Protein AF-A0A1C6GB87-F1 (afdb_monomer)

Secondary structure (DSSP, 8-state):
-HHHHHHHHHHHHHHHHHHHHHHHHHHHHHHHHHHHHHHHHHHHHHHHHHHHHHHHHHHHHHHHHTB-SSSPBPSS-TTT-EE-HHHHHHHHHHHT--BTTBPPPHHHHHHHHHHHHHHHHHHHHTTT--EEEEEETTEEEEEEE-S-HHHHHHHHHHHHHHHHHHHT--S--HHHHHHHHHHHHHHHHTEETTEE-S-SS----BHHHHHHHHHHHHHHHHTT-S-THHHHHHHHHHHHHHHHHHEETTTTEE-SBTT-----TT-IIIIIHHHHHHHHTT---S-HHHHHHHHHHHHHHH-TT-TT---SS--

Foldseek 3Di:
DVVVVVVVVVVVVVVVVVVVVVVVVVVVVVVVVVVVVVVVVVVVVVVVVVVVLVVLVVLLVVQLQQADPQLFGFPPGPPWGKGALLVSLVSLVSLLDDDPVRHRDPSSLVSLVSNLVVVLVVCVVVLNWDAIWTDDPNDTDGDGGDQFSLLSLLSSLLSVLSSLQSVVDADDDPSSVVSNVSSVVLQVVQDDQLFGARHPVGRWGFLLSLLSNLLSLVSNLVSNYPPSPVSVVSSVSSLVCSCVFFQDPVVLFGDGTGPDPDADLLDCPPRLVRRQSCVVSVRDDPDVPSSVVSVVSSCVRPVVVPPVDPPVDDD

Radius of gyration: 27.85 Å; Cα contacts (8 Å, |Δi|>4): 385; chains: 1; bounding box: 107×60×46 Å

Nearest PDB structures (foldseek):
  3k11-assembly1_A  TM=5.154E-01  e=9.069E-02  Bacteroides thetaiotaomicron VPI-5482
  4u4j-assembly1_A  TM=3.837E-01  e=3.665E-01  Salmonella enterica subsp. enterica serovar Typhimurium str. LT2
  4u59-assembly1_A  TM=3.624E-01  e=3.867E-01  Salmonella enterica subsp. enterica serovar Typhimurium
  3a0o-assembly1_A  TM=4.550E-01  e=2.535E+00  Agrobacterium fabrum str. C58
  7wkk-assembly1_m  TM=1.979E-01  e=1.132E+00  Xenopus laevis

Structure (mmCIF, N/CA/C/O backbone):
data_AF-A0A1C6GB87-F1
#
_entry.id   AF-A0A1C6GB87-F1
#
loop_
_atom_site.group_PDB
_atom_site.id
_atom_site.type_symbol
_atom_site.label_atom_id
_atom_site.label_alt_id
_atom_site.label_comp_id
_atom_site.label_asym_id
_atom_site.label_entity_id
_atom_site.label_seq_id
_atom_site.pdbx_PDB_ins_code
_atom_site.Cartn_x
_atom_site.Cartn_y
_atom_site.Cartn_z
_atom_site.occupancy
_atom_site.B_iso_or_equiv
_atom_site.auth_seq_id
_atom_site.auth_comp_id
_atom_site.auth_asym_id
_atom_site.auth_atom_id
_atom_site.pdbx_PDB_model_num
ATOM 1 N N . MET A 1 1 ? 79.167 39.532 -18.487 1.00 56.75 1 MET A N 1
ATOM 2 C CA . MET A 1 1 ? 78.494 38.239 -18.793 1.00 56.75 1 MET A CA 1
ATOM 3 C C . MET A 1 1 ? 77.878 37.547 -17.560 1.00 56.75 1 MET A C 1
ATOM 5 O O . MET A 1 1 ? 76.801 36.971 -17.687 1.00 56.75 1 MET A O 1
ATOM 9 N N . HIS A 1 2 ? 78.490 37.625 -16.366 1.00 57.69 2 HIS A N 1
ATOM 10 C CA . HIS A 1 2 ? 77.948 37.034 -15.123 1.00 57.69 2 HIS A CA 1
ATOM 11 C C . HIS A 1 2 ? 76.646 37.683 -14.611 1.00 57.69 2 HIS A C 1
ATOM 13 O O . HIS A 1 2 ? 75.727 36.982 -14.186 1.00 57.69 2 HIS A O 1
ATOM 19 N N . GLU A 1 3 ? 76.517 39.004 -14.728 1.00 57.72 3 GLU A N 1
ATOM 20 C CA . GLU A 1 3 ? 75.334 39.757 -14.279 1.00 57.72 3 GLU A CA 1
ATOM 21 C C . GLU A 1 3 ? 74.055 39.386 -15.052 1.00 57.72 3 GLU A C 1
ATOM 23 O O . GLU A 1 3 ? 72.966 39.263 -14.486 1.00 57.72 3 GLU A O 1
ATOM 28 N N . HIS A 1 4 ? 74.198 39.106 -16.350 1.00 59.59 4 HIS A N 1
ATOM 29 C CA . HIS A 1 4 ? 73.082 38.784 -17.239 1.00 59.59 4 HIS A CA 1
ATOM 30 C C . HIS A 1 4 ? 72.482 37.396 -16.940 1.00 59.59 4 HIS A C 1
ATOM 32 O O . HIS A 1 4 ? 71.258 37.245 -16.892 1.00 59.59 4 HIS A O 1
ATOM 38 N N . LYS A 1 5 ? 73.326 36.390 -16.650 1.00 60.03 5 LYS A N 1
ATOM 39 C CA . LYS A 1 5 ? 72.883 35.048 -16.215 1.00 60.03 5 LYS A CA 1
ATOM 40 C C . LYS A 1 5 ? 72.227 35.086 -14.828 1.00 60.03 5 LYS A C 1
ATOM 42 O O . LYS A 1 5 ? 71.214 34.419 -14.610 1.00 60.03 5 LYS A O 1
ATOM 47 N N . HIS A 1 6 ? 72.745 35.908 -13.912 1.00 59.94 6 HIS A N 1
ATOM 48 C CA . HIS A 1 6 ? 72.162 36.083 -12.580 1.00 59.94 6 HIS A CA 1
ATOM 49 C C . HIS A 1 6 ? 70.773 36.750 -12.641 1.00 59.94 6 HIS A C 1
ATOM 51 O O . HIS A 1 6 ? 69.820 36.272 -12.016 1.00 59.94 6 HIS A O 1
ATOM 57 N N . ASN A 1 7 ? 70.610 37.779 -13.479 1.00 65.12 7 ASN A N 1
ATOM 58 C CA . ASN A 1 7 ? 69.322 38.440 -13.706 1.00 65.12 7 ASN A CA 1
ATOM 59 C C . ASN A 1 7 ? 68.295 37.532 -14.404 1.00 65.12 7 ASN A C 1
ATOM 61 O O . ASN A 1 7 ? 67.111 37.560 -14.055 1.00 65.12 7 ASN A O 1
ATOM 65 N N . GLN A 1 8 ? 68.721 36.669 -15.331 1.00 64.75 8 GLN A N 1
ATOM 66 C CA . GLN A 1 8 ? 67.836 35.702 -15.991 1.00 64.75 8 GLN A CA 1
ATOM 67 C C . GLN A 1 8 ? 67.344 34.606 -15.025 1.00 64.75 8 GLN A C 1
ATOM 69 O O . GLN A 1 8 ? 66.168 34.233 -15.061 1.00 64.75 8 GLN A O 1
ATOM 74 N N . CYS A 1 9 ? 68.203 34.142 -14.109 1.00 65.81 9 CYS A N 1
ATOM 75 C CA . CYS A 1 9 ? 67.825 33.204 -13.050 1.00 65.81 9 CYS A CA 1
ATOM 76 C C . CYS A 1 9 ? 66.828 33.839 -12.061 1.00 65.81 9 CYS A C 1
ATOM 78 O O . CYS A 1 9 ? 65.764 33.269 -11.802 1.00 65.81 9 CYS A O 1
ATOM 80 N N . LYS A 1 10 ? 67.085 35.077 -11.606 1.00 66.31 10 LYS A N 1
ATOM 81 C CA . LYS A 1 10 ? 66.148 35.846 -10.762 1.00 66.31 10 LYS A CA 1
ATOM 82 C C . LYS A 1 10 ? 64.782 36.040 -11.431 1.00 66.31 10 LYS A C 1
ATOM 84 O O . LYS A 1 10 ? 63.754 35.869 -10.774 1.00 66.31 10 LYS A O 1
ATOM 89 N N . ARG A 1 11 ? 64.746 36.332 -12.740 1.00 68.62 11 ARG A N 1
ATOM 90 C CA . ARG A 1 11 ? 63.494 36.456 -13.514 1.00 68.62 11 ARG A CA 1
ATOM 91 C C . ARG A 1 11 ? 62.719 35.136 -13.586 1.00 68.62 11 ARG A C 1
ATOM 93 O O . ARG A 1 11 ? 61.515 35.150 -13.346 1.00 68.62 11 ARG A O 1
ATOM 100 N N . LYS A 1 12 ? 63.384 33.997 -13.827 1.00 68.31 12 LYS A N 1
ATOM 101 C CA . LYS A 1 12 ? 62.739 32.666 -13.827 1.00 68.31 12 LYS A CA 1
ATOM 102 C C . LYS A 1 12 ? 62.171 32.287 -12.453 1.00 68.31 12 LYS A C 1
ATOM 104 O O . LYS A 1 12 ? 61.051 31.787 -12.381 1.00 68.31 12 LYS A O 1
ATOM 109 N N . VAL A 1 13 ? 62.892 32.570 -11.364 1.00 70.19 13 VAL A N 1
ATOM 110 C CA . VAL A 1 13 ? 62.408 32.325 -9.991 1.00 70.19 13 VAL A CA 1
ATOM 111 C C . VAL A 1 13 ? 61.218 33.229 -9.653 1.00 70.19 13 VAL A C 1
ATOM 113 O O . VAL A 1 13 ? 60.220 32.748 -9.117 1.00 70.19 13 VAL A O 1
ATOM 116 N N . LYS A 1 14 ? 61.273 34.519 -10.014 1.00 74.38 14 LYS A N 1
ATOM 117 C CA . LYS A 1 14 ? 60.150 35.459 -9.845 1.00 74.38 14 LYS A CA 1
ATOM 118 C C . LYS A 1 14 ? 58.921 35.016 -10.645 1.00 74.38 14 LYS A C 1
ATOM 120 O O . LYS A 1 14 ? 57.818 35.034 -10.113 1.00 74.38 14 LYS A O 1
ATOM 125 N N . HIS A 1 15 ? 59.112 34.554 -11.881 1.00 78.81 15 HIS A N 1
ATOM 126 C CA . HIS A 1 15 ? 58.028 34.042 -12.717 1.00 78.81 15 HIS A CA 1
ATOM 127 C C . HIS A 1 15 ? 57.390 32.777 -12.123 1.00 78.81 15 HIS A C 1
ATOM 129 O O . HIS A 1 15 ? 56.176 32.743 -11.963 1.00 78.81 15 HIS A O 1
ATOM 135 N N . ARG A 1 16 ? 58.183 31.790 -11.673 1.00 77.31 16 ARG A N 1
ATOM 136 C CA . ARG A 1 16 ? 57.660 30.593 -10.979 1.00 77.31 16 ARG A CA 1
ATOM 137 C C . ARG A 1 16 ? 56.896 30.940 -9.698 1.00 77.31 16 ARG A C 1
ATOM 139 O O . ARG A 1 16 ? 55.834 30.375 -9.461 1.00 77.31 16 ARG A O 1
ATOM 146 N N . LYS A 1 17 ? 57.388 31.895 -8.898 1.00 79.81 17 LYS A N 1
ATOM 147 C CA . LYS A 1 17 ? 56.673 32.393 -7.708 1.00 79.81 17 LYS A CA 1
ATOM 148 C C . LYS A 1 17 ? 55.349 33.068 -8.075 1.00 79.81 17 LYS A C 1
ATOM 150 O O . LYS A 1 17 ? 54.361 32.856 -7.383 1.00 79.81 17 LYS A O 1
ATOM 155 N N . ASN A 1 18 ? 55.311 33.844 -9.156 1.00 84.88 18 ASN A N 1
ATOM 156 C CA . ASN A 1 18 ? 54.084 34.487 -9.629 1.00 84.88 18 ASN A CA 1
ATOM 157 C C . ASN A 1 18 ? 53.070 33.469 -10.171 1.00 84.88 18 ASN A C 1
ATOM 159 O O . ASN A 1 18 ? 51.891 33.581 -9.858 1.00 84.88 18 ASN A O 1
ATOM 163 N N . VAL A 1 19 ? 53.521 32.449 -10.911 1.00 84.44 19 VAL A N 1
ATOM 164 C CA . VAL A 1 19 ? 52.665 31.344 -11.379 1.00 84.44 19 VAL A CA 1
ATOM 165 C C . VAL A 1 19 ? 52.114 30.547 -10.195 1.00 84.44 19 VAL A C 1
ATOM 167 O O . VAL A 1 19 ? 50.919 30.290 -10.145 1.00 84.44 19 VAL A O 1
ATOM 170 N N . MET A 1 20 ? 52.941 30.230 -9.194 1.00 87.56 20 MET A N 1
ATOM 171 C CA . MET A 1 20 ? 52.480 29.550 -7.978 1.00 87.56 20 MET A CA 1
ATOM 172 C C . MET A 1 20 ? 51.445 30.388 -7.211 1.00 87.56 20 MET A C 1
ATOM 174 O O . MET A 1 20 ? 50.421 29.862 -6.787 1.00 87.56 20 MET A O 1
ATOM 178 N N . LYS A 1 21 ? 51.668 31.704 -7.079 1.00 86.88 21 LYS A N 1
ATOM 179 C CA . LYS A 1 21 ? 50.686 32.627 -6.484 1.00 86.88 21 LYS A CA 1
ATOM 180 C C . LYS A 1 21 ? 49.371 32.649 -7.264 1.00 86.88 21 LYS A C 1
ATOM 182 O O . LYS A 1 21 ? 48.317 32.657 -6.640 1.00 86.88 21 LYS A O 1
ATOM 187 N N . LEU A 1 22 ? 49.428 32.630 -8.597 1.00 90.62 22 LEU A N 1
ATOM 188 C CA . LEU A 1 22 ? 48.239 32.572 -9.447 1.00 90.62 22 LEU A CA 1
ATOM 189 C C . LEU A 1 22 ? 47.483 31.249 -9.265 1.00 90.62 22 LEU A C 1
ATOM 191 O O . LEU A 1 22 ? 46.271 31.275 -9.104 1.00 90.62 22 LEU A O 1
ATOM 195 N N . ILE A 1 23 ? 48.184 30.113 -9.212 1.00 91.25 23 ILE A N 1
ATOM 196 C CA . ILE A 1 23 ? 47.571 28.799 -8.955 1.00 91.25 23 ILE A CA 1
ATOM 197 C C . ILE A 1 23 ? 46.877 28.786 -7.587 1.00 91.25 23 ILE A C 1
ATOM 199 O O . ILE A 1 23 ? 45.713 28.405 -7.500 1.00 91.25 23 ILE A O 1
ATOM 203 N N . ILE A 1 24 ? 47.551 29.253 -6.529 1.00 92.50 24 ILE A N 1
ATOM 204 C CA . ILE A 1 24 ? 46.966 29.344 -5.181 1.00 92.50 24 ILE A CA 1
ATOM 205 C C . ILE A 1 24 ? 45.739 30.261 -5.184 1.00 92.50 24 ILE A C 1
ATOM 207 O O . ILE A 1 24 ? 44.720 29.916 -4.586 1.00 92.50 24 ILE A O 1
ATOM 211 N N . PHE A 1 25 ? 45.801 31.393 -5.889 1.00 94.38 25 PHE A N 1
ATOM 212 C CA . PHE A 1 25 ? 44.666 32.299 -6.040 1.00 94.38 25 PHE A CA 1
ATOM 213 C C . PHE A 1 25 ? 43.491 31.615 -6.752 1.00 94.38 25 PHE A C 1
ATOM 215 O O . PHE A 1 25 ? 42.383 31.628 -6.226 1.00 94.38 25 PHE A O 1
ATOM 222 N N . CYS A 1 26 ? 43.724 30.945 -7.886 1.00 93.19 26 CYS A N 1
ATOM 223 C CA . CYS A 1 26 ? 42.688 30.217 -8.623 1.00 93.19 26 CYS A CA 1
ATOM 224 C C . CYS A 1 26 ? 42.052 29.096 -7.790 1.00 93.19 26 CYS A C 1
ATOM 226 O O . CYS A 1 26 ? 40.832 28.957 -7.800 1.00 93.19 26 CYS A O 1
ATOM 228 N N . ILE A 1 27 ? 42.850 28.328 -7.038 1.00 94.38 27 ILE A N 1
ATOM 229 C CA . ILE A 1 27 ? 42.339 27.288 -6.131 1.00 94.38 27 ILE A CA 1
ATOM 230 C C . ILE A 1 27 ? 41.493 27.922 -5.024 1.00 94.38 27 ILE A C 1
ATOM 232 O O . ILE A 1 27 ? 40.384 27.461 -4.769 1.00 94.38 27 ILE A O 1
ATOM 236 N N . THR A 1 28 ? 41.978 29.000 -4.403 1.00 94.06 28 THR A N 1
ATOM 237 C CA . THR A 1 28 ? 41.244 29.706 -3.340 1.00 94.06 28 THR A CA 1
ATOM 238 C C . THR A 1 28 ? 39.909 30.237 -3.854 1.00 94.06 28 THR A C 1
ATOM 240 O O . THR A 1 28 ? 38.879 29.976 -3.241 1.00 94.06 28 THR A O 1
ATOM 243 N N . VAL A 1 29 ? 39.903 30.903 -5.014 1.00 94.81 29 VAL A N 1
ATOM 244 C CA . VAL A 1 29 ? 38.675 31.386 -5.664 1.00 94.81 29 VAL A CA 1
ATOM 245 C C . VAL A 1 29 ? 37.737 30.223 -5.987 1.00 94.81 29 VAL A C 1
ATOM 247 O O . VAL A 1 29 ? 36.549 30.309 -5.692 1.00 94.81 29 VAL A O 1
ATOM 250 N N . GLY A 1 30 ? 38.256 29.116 -6.528 1.00 94.06 30 GLY A N 1
ATOM 251 C CA . GLY A 1 30 ? 37.469 27.914 -6.807 1.00 94.06 30 GLY A CA 1
ATOM 252 C C . GLY A 1 30 ? 36.802 27.342 -5.553 1.00 94.06 30 GLY A C 1
ATOM 253 O O . GLY A 1 30 ? 35.605 27.064 -5.567 1.00 94.06 30 GLY A O 1
ATOM 254 N N . ILE A 1 31 ? 37.538 27.239 -4.443 1.00 94.69 31 ILE A N 1
ATOM 255 C CA . ILE A 1 31 ? 37.003 26.790 -3.149 1.00 94.69 31 ILE A CA 1
ATOM 256 C C . ILE A 1 31 ? 35.947 27.771 -2.627 1.00 94.69 31 ILE A C 1
ATOM 258 O O . ILE A 1 31 ? 34.887 27.334 -2.183 1.00 94.69 31 ILE A O 1
ATOM 262 N N . SER A 1 32 ? 36.189 29.083 -2.709 1.00 92.50 32 SER A N 1
ATOM 263 C CA . SER A 1 32 ? 35.218 30.100 -2.289 1.00 92.50 32 SER A CA 1
ATOM 264 C C . SER A 1 32 ? 33.924 30.031 -3.102 1.00 92.50 32 SER A C 1
ATOM 266 O O . SER A 1 32 ? 32.842 30.071 -2.520 1.00 92.50 32 SER A O 1
ATOM 268 N N . LEU A 1 33 ? 34.011 29.866 -4.426 1.00 94.81 33 LEU A N 1
ATOM 269 C CA . LEU A 1 33 ? 32.842 29.703 -5.294 1.00 94.81 33 LEU A CA 1
ATOM 270 C C . LEU A 1 33 ? 32.072 28.419 -4.971 1.00 94.81 33 LEU A C 1
ATOM 272 O O . LEU A 1 33 ? 30.851 28.465 -4.836 1.00 94.81 33 LEU A O 1
ATOM 276 N N . MET A 1 34 ? 32.770 27.296 -4.776 1.00 94.25 34 MET A N 1
ATOM 277 C CA . MET A 1 34 ? 32.145 26.038 -4.352 1.00 94.25 34 MET A CA 1
ATOM 278 C C . MET A 1 34 ? 31.465 26.178 -2.987 1.00 94.25 34 MET A C 1
ATOM 280 O O . MET A 1 34 ? 30.350 25.694 -2.806 1.00 94.25 34 MET A O 1
ATOM 284 N N . PHE A 1 35 ? 32.093 26.870 -2.034 1.00 94.19 35 PHE A N 1
ATOM 285 C CA . PHE A 1 35 ? 31.505 27.134 -0.722 1.00 94.19 35 PHE A CA 1
ATOM 286 C C . PHE A 1 35 ? 30.221 27.964 -0.838 1.00 94.19 35 PHE A C 1
ATOM 288 O O . PHE A 1 35 ? 29.200 27.580 -0.273 1.00 94.19 35 PHE A O 1
ATOM 295 N N . ILE A 1 36 ? 30.235 29.051 -1.617 1.00 93.69 36 ILE A N 1
ATOM 296 C CA . ILE A 1 36 ? 29.044 29.877 -1.874 1.00 93.69 36 ILE A CA 1
ATOM 297 C C . ILE A 1 36 ? 27.943 29.047 -2.548 1.00 93.69 36 ILE A C 1
ATOM 299 O O . ILE A 1 36 ? 26.791 29.093 -2.115 1.00 93.69 36 ILE A O 1
ATOM 303 N N . TYR A 1 37 ? 28.293 28.249 -3.561 1.00 93.81 37 TYR A N 1
ATOM 304 C CA . TYR A 1 37 ? 27.359 27.356 -4.246 1.00 93.81 37 TYR A CA 1
ATOM 305 C C . TYR A 1 37 ? 26.686 26.381 -3.270 1.00 93.81 37 TYR A C 1
ATOM 307 O O . TYR A 1 37 ? 25.459 26.311 -3.221 1.00 93.81 37 TYR A O 1
ATOM 315 N N . TYR A 1 38 ? 27.462 25.688 -2.430 1.00 92.81 38 TYR A N 1
ATOM 316 C CA . TYR A 1 38 ? 26.911 24.757 -1.443 1.00 92.81 38 TYR A CA 1
ATOM 317 C C . TYR A 1 38 ? 26.064 25.449 -0.374 1.00 92.81 38 TYR A C 1
ATOM 319 O O . TYR A 1 38 ? 25.067 24.878 0.064 1.00 92.81 38 TYR A O 1
ATOM 327 N N . GLN A 1 39 ? 26.424 26.664 0.046 1.00 92.75 39 GLN A N 1
ATOM 328 C CA . GLN A 1 39 ? 25.608 27.439 0.984 1.00 92.75 39 GLN A CA 1
ATOM 329 C C . GLN A 1 39 ? 24.257 27.817 0.373 1.00 92.75 39 GLN A C 1
ATOM 331 O O . GLN A 1 39 ? 23.226 27.683 1.031 1.00 92.75 39 GLN A O 1
ATOM 336 N N . ASN A 1 40 ? 24.239 28.234 -0.894 1.00 92.62 40 ASN A N 1
ATOM 337 C CA . ASN A 1 40 ? 22.997 28.535 -1.603 1.00 92.62 40 ASN A CA 1
ATOM 338 C C . ASN A 1 40 ? 22.139 27.280 -1.792 1.00 92.62 40 ASN A C 1
ATOM 340 O O . ASN A 1 40 ? 20.949 27.313 -1.489 1.00 92.62 40 ASN A O 1
ATOM 344 N N . LEU A 1 41 ? 22.749 26.159 -2.186 1.00 90.81 41 LEU A N 1
ATOM 345 C CA . LEU A 1 41 ? 22.046 24.885 -2.331 1.00 90.81 41 LEU A CA 1
ATOM 346 C C . LEU A 1 41 ? 21.438 24.415 -1.000 1.00 90.81 41 LEU A C 1
ATOM 348 O O . LEU A 1 41 ? 20.296 23.970 -0.966 1.00 90.81 41 LEU A O 1
ATOM 352 N N . ARG A 1 42 ? 22.163 24.560 0.119 1.00 91.12 42 ARG A N 1
ATOM 353 C CA . ARG A 1 42 ? 21.627 24.256 1.457 1.00 91.12 42 ARG A CA 1
ATOM 354 C C . ARG A 1 42 ? 20.422 25.125 1.804 1.00 91.12 42 ARG A C 1
ATOM 356 O O . ARG A 1 42 ? 19.450 24.596 2.330 1.00 91.12 42 ARG A O 1
ATOM 363 N N . LYS A 1 43 ? 20.470 26.427 1.504 1.00 90.94 43 LYS A N 1
ATOM 364 C CA . LYS A 1 43 ? 19.337 27.340 1.733 1.00 90.94 43 LYS A CA 1
ATOM 365 C C . LYS A 1 43 ? 18.115 26.951 0.904 1.00 90.94 43 LYS A C 1
ATOM 367 O O . LYS A 1 43 ? 17.006 26.970 1.424 1.00 90.94 43 LYS A O 1
ATOM 372 N N . GLU A 1 44 ? 18.313 26.586 -0.361 1.00 88.88 44 GLU A N 1
ATOM 373 C CA . GLU A 1 44 ? 17.227 26.140 -1.239 1.00 88.88 44 GLU A CA 1
ATOM 374 C C . GLU A 1 44 ? 16.589 24.840 -0.730 1.00 88.88 44 GLU A C 1
ATOM 376 O O . GLU A 1 44 ? 15.364 24.743 -0.645 1.00 88.88 44 GLU A O 1
ATOM 381 N N . ILE A 1 45 ? 17.413 23.865 -0.332 1.00 86.69 45 ILE A N 1
ATOM 382 C CA . ILE A 1 45 ? 16.943 22.599 0.242 1.00 86.69 45 ILE A CA 1
ATOM 383 C C . ILE A 1 45 ? 16.167 22.845 1.540 1.00 86.69 45 ILE A C 1
ATOM 385 O O . ILE A 1 45 ? 15.073 22.309 1.688 1.00 86.69 45 ILE A O 1
ATOM 389 N N . ASP A 1 46 ? 16.685 23.678 2.447 1.00 88.31 46 ASP A N 1
ATOM 390 C CA . ASP A 1 46 ? 16.018 24.017 3.713 1.00 88.31 46 ASP A CA 1
ATOM 391 C C . ASP A 1 46 ? 14.664 24.707 3.479 1.00 88.31 46 ASP A C 1
ATOM 393 O O . ASP A 1 46 ? 13.655 24.335 4.079 1.00 88.31 46 ASP A O 1
ATOM 397 N N . ALA A 1 47 ? 14.605 25.661 2.545 1.00 88.25 47 ALA A N 1
ATOM 398 C CA . ALA A 1 47 ? 13.358 26.326 2.173 1.00 88.25 47 ALA A CA 1
ATOM 399 C C . ALA A 1 47 ? 12.335 25.339 1.588 1.00 88.25 47 ALA A C 1
ATOM 401 O O . ALA A 1 47 ? 11.161 25.359 1.968 1.00 88.25 47 ALA A O 1
ATOM 402 N N . ARG A 1 48 ? 12.776 24.442 0.697 1.00 85.25 48 ARG A N 1
ATOM 403 C CA . ARG A 1 48 ? 11.915 23.406 0.114 1.00 85.25 48 ARG A CA 1
ATOM 404 C C . ARG A 1 48 ? 11.423 22.422 1.171 1.00 85.25 48 ARG A C 1
ATOM 406 O O . ARG A 1 48 ? 10.254 22.048 1.138 1.00 85.25 48 ARG A O 1
ATOM 413 N N . GLN A 1 49 ? 12.286 22.021 2.100 1.00 85.88 49 GLN A N 1
ATOM 414 C CA . GLN A 1 49 ? 11.927 21.121 3.189 1.00 85.88 49 GLN A CA 1
ATOM 415 C C . GLN A 1 49 ? 10.855 21.748 4.091 1.00 85.88 49 GLN A C 1
ATOM 417 O O . GLN A 1 49 ? 9.819 21.127 4.306 1.00 85.88 49 GLN A O 1
ATOM 422 N N . LYS A 1 50 ? 11.038 23.001 4.526 1.00 87.00 50 LYS A N 1
ATOM 423 C CA . LYS A 1 50 ? 10.038 23.733 5.328 1.00 87.00 50 LYS A CA 1
ATOM 424 C C . LYS A 1 50 ? 8.691 23.858 4.620 1.00 87.00 50 LYS A C 1
ATOM 426 O O . LYS A 1 50 ? 7.634 23.717 5.236 1.00 87.00 50 LYS A O 1
ATOM 431 N N . TRP A 1 51 ? 8.715 24.116 3.314 1.00 86.81 51 TRP A N 1
ATOM 432 C CA . TRP A 1 51 ? 7.492 24.169 2.521 1.00 86.81 51 TRP A CA 1
ATOM 433 C C . TRP A 1 51 ? 6.797 22.800 2.452 1.00 86.81 51 TRP A C 1
ATOM 435 O O . TRP A 1 51 ? 5.595 22.727 2.692 1.00 86.81 51 TRP A O 1
ATOM 445 N N . LEU A 1 52 ? 7.538 21.712 2.210 1.00 85.62 52 LEU A N 1
ATOM 446 C CA . LEU A 1 52 ? 6.987 20.350 2.221 1.00 85.62 52 LEU A CA 1
ATOM 447 C C . LEU A 1 52 ? 6.411 19.965 3.590 1.00 85.62 52 LEU A C 1
ATOM 449 O O . LEU A 1 52 ? 5.364 19.334 3.647 1.00 85.62 52 LEU A O 1
ATOM 453 N N . GLU A 1 53 ? 7.047 20.375 4.686 1.00 87.25 53 GLU A N 1
ATOM 454 C CA . GLU A 1 53 ? 6.541 20.164 6.051 1.00 87.25 53 GLU A CA 1
ATOM 455 C C . GLU A 1 53 ? 5.234 20.933 6.304 1.00 87.25 53 GLU A C 1
ATOM 457 O O . GLU A 1 53 ? 4.317 20.418 6.948 1.00 87.25 53 GLU A O 1
ATOM 462 N N . THR A 1 54 ? 5.110 22.136 5.735 1.00 88.31 54 THR A N 1
ATOM 463 C CA . THR A 1 54 ? 3.864 22.917 5.771 1.00 88.31 54 THR A CA 1
ATOM 464 C C . THR A 1 54 ? 2.754 22.213 4.991 1.00 88.31 54 THR A C 1
ATOM 466 O O . THR A 1 54 ? 1.634 22.106 5.488 1.00 88.31 54 THR A O 1
ATOM 469 N N . VAL A 1 55 ? 3.067 21.696 3.796 1.00 88.81 55 VAL A N 1
ATOM 470 C CA . VAL A 1 55 ? 2.126 20.900 2.991 1.00 88.81 55 VAL A CA 1
ATOM 471 C C . VAL A 1 55 ? 1.699 19.657 3.764 1.00 88.81 55 VAL A C 1
ATOM 473 O O . VAL A 1 55 ? 0.507 19.462 3.954 1.00 88.81 55 VAL A O 1
ATOM 476 N N . LEU A 1 56 ? 2.643 18.873 4.293 1.00 90.31 56 LEU A N 1
ATOM 477 C CA . LEU A 1 56 ? 2.353 17.659 5.060 1.00 90.31 56 LEU A CA 1
ATOM 478 C C . LEU A 1 56 ? 1.413 17.939 6.239 1.00 90.31 56 LEU A C 1
ATOM 480 O O . LEU A 1 56 ? 0.424 17.236 6.417 1.00 90.31 56 LEU A O 1
ATOM 484 N N . THR A 1 57 ? 1.682 18.996 7.007 1.00 91.44 57 THR A N 1
ATOM 485 C CA . THR A 1 57 ? 0.825 19.398 8.133 1.00 91.44 57 THR A CA 1
ATOM 486 C C . THR A 1 57 ? -0.585 19.774 7.664 1.00 91.44 57 THR A C 1
ATOM 488 O O . THR A 1 57 ? -1.573 19.393 8.293 1.00 91.44 57 THR A O 1
ATOM 491 N N . GLY A 1 58 ? -0.691 20.504 6.548 1.00 92.31 58 GLY A N 1
ATOM 492 C CA . GLY A 1 58 ? -1.970 20.878 5.945 1.00 92.31 58 GLY A CA 1
ATOM 493 C C . GLY A 1 58 ? -2.775 19.674 5.453 1.00 92.31 58 GLY A C 1
ATOM 494 O O . GLY A 1 58 ? -3.956 19.568 5.775 1.00 92.31 58 GLY A O 1
ATOM 495 N N . GLU A 1 59 ? -2.132 18.746 4.742 1.00 92.88 59 GLU A N 1
ATOM 496 C CA . GLU A 1 59 ? -2.763 17.522 4.233 1.00 92.88 59 GLU A CA 1
ATOM 497 C C . GLU A 1 59 ? -3.229 16.615 5.377 1.00 92.88 59 GLU A C 1
ATOM 499 O O . GLU A 1 59 ? -4.374 16.168 5.381 1.00 92.88 59 GLU A O 1
ATOM 504 N N . LYS A 1 60 ? -2.398 16.406 6.409 1.00 95.50 60 LYS A N 1
ATOM 505 C CA . LYS A 1 60 ? -2.797 15.635 7.598 1.00 95.50 60 LYS A CA 1
ATOM 506 C C . LYS A 1 60 ? -4.025 16.236 8.273 1.00 95.50 60 LYS A C 1
ATOM 508 O O . LYS A 1 60 ? -4.974 15.519 8.582 1.00 95.50 60 LYS A O 1
ATOM 513 N N . LYS A 1 61 ? -4.039 17.560 8.462 1.00 94.69 61 LYS A N 1
ATOM 514 C CA . LYS A 1 61 ? -5.197 18.266 9.018 1.00 94.69 61 LYS A CA 1
ATOM 515 C C . LYS A 1 61 ? -6.444 18.060 8.154 1.00 94.69 61 LYS A C 1
ATOM 517 O O . LYS A 1 61 ? -7.501 17.752 8.695 1.00 94.69 61 LYS A O 1
ATOM 522 N N . TRP A 1 62 ? -6.317 18.187 6.834 1.00 92.94 62 TRP A N 1
ATOM 523 C CA . TRP A 1 62 ? -7.429 17.977 5.910 1.00 92.94 62 TRP A CA 1
ATOM 524 C C . TRP A 1 62 ? -7.976 16.546 5.989 1.00 92.94 62 TRP A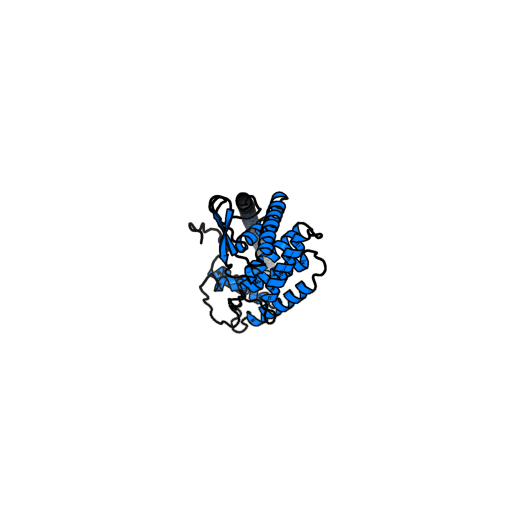 C 1
ATOM 526 O O . TRP A 1 62 ? -9.188 16.365 6.073 1.00 92.94 62 TRP A O 1
ATOM 536 N N . ILE A 1 63 ? -7.114 15.527 6.046 1.00 94.75 63 ILE A N 1
ATOM 537 C CA . ILE A 1 63 ? -7.540 14.127 6.205 1.00 94.75 63 ILE A CA 1
ATOM 538 C C . ILE A 1 63 ? -8.312 13.939 7.521 1.00 94.75 63 ILE A C 1
ATOM 540 O O . ILE A 1 63 ? -9.380 13.329 7.522 1.00 94.75 63 ILE A O 1
ATOM 544 N N . LEU A 1 64 ? -7.822 14.506 8.630 1.00 95.50 64 LEU A N 1
ATOM 545 C CA . LEU A 1 64 ? -8.497 14.436 9.934 1.00 95.50 64 LEU A CA 1
ATOM 546 C C . LEU A 1 64 ? -9.884 15.098 9.913 1.00 95.50 64 LEU A C 1
ATOM 548 O O . LEU A 1 64 ? -10.839 14.541 10.449 1.00 95.50 64 LEU A O 1
ATOM 552 N N . GLU A 1 65 ? -10.023 16.252 9.256 1.00 93.19 65 GLU A N 1
ATOM 553 C CA . GL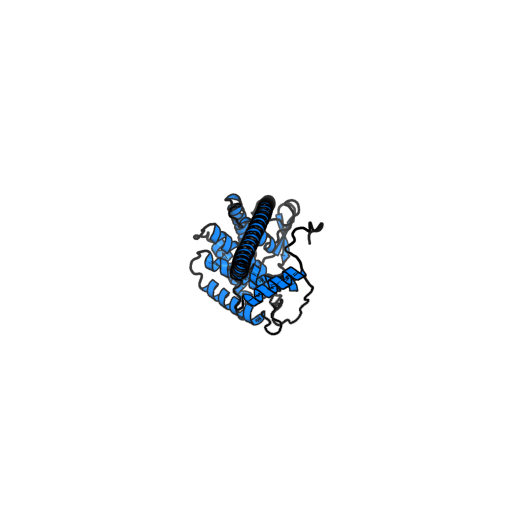U A 1 65 ? -11.312 16.943 9.074 1.00 93.19 65 GLU A CA 1
ATOM 554 C C . GLU A 1 65 ? -12.307 16.145 8.208 1.00 93.19 65 GLU A C 1
ATOM 556 O O . GLU A 1 65 ? -13.518 16.385 8.255 1.00 93.19 65 GLU A O 1
ATOM 561 N N . ASN A 1 66 ? -11.804 15.182 7.433 1.00 92.69 66 ASN A N 1
ATOM 562 C CA . ASN A 1 66 ? -12.583 14.282 6.589 1.00 92.69 66 ASN A CA 1
ATOM 563 C C . ASN A 1 66 ? -12.894 12.930 7.242 1.00 92.69 66 ASN A C 1
ATOM 565 O O . ASN A 1 66 ? -13.512 12.084 6.590 1.00 92.69 66 ASN A O 1
ATOM 569 N N . GLN A 1 67 ? -12.515 12.712 8.505 1.00 94.25 67 GLN A N 1
ATOM 570 C CA . GLN A 1 67 ? -12.897 11.495 9.211 1.00 94.25 67 GLN A CA 1
ATOM 571 C C . GLN A 1 67 ? -14.368 11.543 9.645 1.00 94.25 67 GLN A C 1
ATOM 573 O O . GLN A 1 67 ? -14.831 12.504 10.262 1.00 94.25 67 GLN A O 1
ATOM 578 N N . GLY A 1 68 ? -15.112 10.488 9.330 1.00 91.88 68 GLY A N 1
ATOM 579 C CA . GLY A 1 68 ? -16.490 10.301 9.751 1.00 91.88 68 GLY A CA 1
ATOM 580 C C . GLY A 1 68 ? -16.648 9.848 11.207 1.00 91.88 68 GLY A C 1
ATOM 581 O O . GLY A 1 68 ? -15.667 9.589 11.920 1.00 91.88 68 GLY A O 1
ATOM 582 N N . PRO A 1 69 ? -17.902 9.785 11.685 1.00 91.19 69 PRO A N 1
ATOM 583 C CA . PRO A 1 69 ? -18.216 9.387 13.054 1.00 91.19 69 PRO A CA 1
ATOM 584 C C . PRO A 1 69 ? -17.882 7.919 13.354 1.00 91.19 69 PRO A C 1
ATOM 586 O O . PRO A 1 69 ? -17.502 7.630 14.487 1.00 91.19 69 PRO A O 1
ATOM 589 N N . GLU A 1 70 ? -17.912 7.023 12.363 1.00 91.94 70 GLU A N 1
ATOM 590 C CA . GLU A 1 70 ? -17.571 5.604 12.555 1.00 91.94 70 GLU A CA 1
ATOM 591 C C . GLU A 1 70 ? -16.069 5.335 12.366 1.00 91.94 70 GLU A C 1
ATOM 593 O O . GLU A 1 70 ? -15.565 4.305 12.793 1.00 91.94 70 GLU A O 1
ATOM 598 N N . GLY A 1 71 ? -15.327 6.293 11.801 1.00 94.88 71 GLY A N 1
ATOM 599 C CA . GLY A 1 71 ? -13.877 6.215 11.594 1.00 94.88 71 GLY A CA 1
ATOM 600 C C . GLY A 1 71 ? -13.463 6.182 10.124 1.00 94.88 71 GLY A C 1
ATOM 601 O O . GLY A 1 71 ? -12.279 6.322 9.826 1.00 94.88 71 GLY A O 1
ATOM 602 N N . GLU A 1 72 ? -14.422 6.071 9.207 1.00 94.19 72 GLU A N 1
ATOM 603 C CA . GLU A 1 72 ? -14.225 6.124 7.763 1.00 94.19 72 GLU A CA 1
ATOM 604 C C . GLU A 1 72 ? -13.578 7.443 7.306 1.00 94.19 72 GLU A C 1
ATOM 606 O O . GLU A 1 72 ? -13.843 8.501 7.876 1.00 94.19 72 GLU A O 1
ATOM 611 N N . PHE A 1 73 ? -12.774 7.417 6.241 1.00 94.56 73 PHE A N 1
ATOM 612 C CA . PHE A 1 73 ? -12.263 8.638 5.608 1.00 94.56 73 PHE A CA 1
ATOM 613 C C . PHE A 1 73 ? -13.014 8.925 4.306 1.00 94.56 73 PHE A C 1
ATOM 615 O O . PHE A 1 73 ? -13.044 8.098 3.393 1.00 94.56 73 PHE A O 1
ATOM 622 N N . TYR A 1 74 ? -13.615 10.111 4.209 1.00 92.38 74 TYR A N 1
ATOM 623 C CA . TYR A 1 74 ? -14.323 10.558 3.009 1.00 92.38 74 TYR A CA 1
ATOM 624 C C . TYR A 1 74 ? -13.360 11.115 1.954 1.00 92.38 74 TYR A C 1
ATOM 626 O O . TYR A 1 74 ? -12.469 11.895 2.278 1.00 92.38 74 TYR A O 1
ATOM 634 N N . MET A 1 75 ? -13.590 10.800 0.673 1.00 86.00 75 MET A N 1
ATOM 635 C CA . MET A 1 75 ? -12.749 11.299 -0.427 1.00 86.00 75 MET A CA 1
ATOM 636 C C . MET A 1 75 ? -12.892 12.807 -0.694 1.00 86.00 75 MET A C 1
ATOM 638 O O . MET A 1 75 ? -11.922 13.449 -1.073 1.00 86.00 75 MET A O 1
ATOM 642 N N . ASN A 1 76 ? -14.096 13.375 -0.538 1.00 74.00 76 ASN A N 1
ATOM 643 C CA . ASN A 1 76 ? -14.443 14.711 -1.057 1.00 74.00 76 ASN A CA 1
ATOM 644 C C . ASN A 1 76 ? -15.189 15.592 -0.035 1.00 74.00 76 ASN A C 1
ATOM 646 O O . ASN A 1 76 ? -16.173 16.252 -0.380 1.00 74.00 76 ASN A O 1
ATOM 650 N N . GLY A 1 77 ? -14.783 15.605 1.235 1.00 64.88 77 GLY A N 1
ATOM 651 C CA . GLY A 1 77 ? -15.521 16.353 2.256 1.00 64.88 77 GLY A CA 1
ATOM 652 C C . GLY A 1 77 ? -16.631 15.529 2.906 1.00 64.88 77 GLY A C 1
ATOM 653 O O . GLY A 1 77 ? -17.388 14.809 2.248 1.00 64.88 77 GLY A O 1
ATOM 654 N N . SER A 1 78 ? -16.819 15.728 4.210 1.00 56.38 78 SER A N 1
ATOM 655 C CA . SER A 1 78 ? -17.842 15.058 5.030 1.00 56.38 78 SER A CA 1
ATOM 656 C C . SER A 1 78 ? -19.303 15.317 4.607 1.00 56.38 78 SER A C 1
ATOM 658 O O . SER A 1 78 ? -20.210 14.616 5.078 1.00 56.38 78 SER A O 1
ATOM 660 N N . LYS A 1 79 ? -19.537 16.297 3.715 1.00 58.38 79 LYS A N 1
ATOM 661 C CA . LYS A 1 79 ? -20.861 16.698 3.199 1.00 58.38 79 LYS A CA 1
ATOM 662 C C . LYS A 1 79 ? -21.354 15.876 2.002 1.00 58.38 79 LYS A C 1
ATOM 664 O O . LYS A 1 79 ? -22.564 15.775 1.832 1.00 58.38 79 LYS A O 1
ATOM 669 N N . ALA A 1 80 ? -20.462 15.300 1.193 1.00 61.19 80 ALA A N 1
ATOM 670 C CA . ALA A 1 80 ? -20.839 14.565 -0.024 1.00 61.19 80 ALA A CA 1
ATOM 671 C C . ALA A 1 80 ? -20.106 13.225 -0.210 1.00 61.19 80 ALA A C 1
ATOM 673 O O . ALA A 1 80 ? -20.471 12.465 -1.102 1.00 61.19 80 ALA A O 1
ATOM 674 N N . GLY A 1 81 ? -19.065 12.951 0.583 1.00 76.31 81 GLY A N 1
ATOM 675 C CA . GLY A 1 81 ? -18.023 12.005 0.203 1.00 76.31 81 GLY A CA 1
ATOM 676 C C . GLY A 1 81 ? -18.464 10.553 0.043 1.00 76.31 81 GLY A C 1
ATOM 677 O O . GLY A 1 81 ? -19.101 9.968 0.922 1.00 76.31 81 GLY A O 1
ATOM 678 N N . ASP A 1 82 ? -18.029 9.967 -1.069 1.00 90.06 82 ASP A N 1
ATOM 679 C CA . ASP A 1 82 ? -17.831 8.528 -1.167 1.00 90.06 82 ASP A CA 1
ATOM 680 C C . ASP A 1 82 ? -16.647 8.131 -0.260 1.00 90.06 82 ASP A C 1
ATOM 682 O O . ASP A 1 82 ? -15.725 8.922 -0.028 1.00 90.06 82 ASP A O 1
ATOM 686 N N . VAL A 1 83 ? -16.685 6.909 0.262 1.00 92.88 83 VAL A N 1
ATOM 687 C CA . VAL A 1 83 ? -15.560 6.253 0.930 1.00 92.88 83 VAL A CA 1
ATOM 688 C C . VAL A 1 83 ? -15.056 5.182 -0.018 1.00 92.88 83 VAL A C 1
ATOM 690 O O . VAL A 1 83 ? -15.769 4.220 -0.308 1.00 92.88 83 VAL A O 1
ATOM 693 N N . ASN A 1 84 ? -13.830 5.355 -0.496 1.00 94.56 84 ASN A N 1
ATOM 694 C CA . ASN A 1 84 ? -13.104 4.311 -1.197 1.00 94.56 84 ASN A CA 1
ATOM 695 C C . ASN A 1 84 ? -12.016 3.776 -0.248 1.00 94.56 84 ASN A C 1
ATOM 697 O O . ASN A 1 84 ? -11.076 4.521 0.043 1.00 94.56 84 ASN A O 1
ATOM 701 N N . PRO A 1 85 ? -12.123 2.522 0.232 1.00 95.69 85 PRO A N 1
ATOM 702 C CA . PRO A 1 85 ? -11.152 1.936 1.152 1.00 95.69 85 PRO A CA 1
ATOM 703 C C . PRO A 1 85 ? -9.702 1.960 0.650 1.00 95.69 85 PRO A C 1
ATOM 705 O O . PRO A 1 85 ? -8.796 2.159 1.455 1.00 95.69 85 PRO A O 1
ATOM 708 N N . TYR A 1 86 ? -9.465 1.843 -0.659 1.00 96.31 86 TYR A N 1
ATOM 709 C CA . TYR A 1 86 ? -8.122 1.925 -1.237 1.00 96.31 86 TYR A CA 1
ATOM 710 C C . TYR A 1 86 ? -7.489 3.303 -1.000 1.00 96.31 86 TYR A C 1
ATOM 712 O O . TYR A 1 86 ? -6.415 3.421 -0.402 1.00 96.31 86 TYR A O 1
ATOM 720 N N . PHE A 1 87 ? -8.193 4.375 -1.377 1.00 95.44 87 PHE A N 1
ATOM 721 C CA . PHE A 1 87 ? -7.707 5.742 -1.161 1.00 95.44 87 PHE A CA 1
ATOM 722 C C . PHE A 1 87 ? -7.708 6.138 0.316 1.00 95.44 87 PHE A C 1
ATOM 724 O O . PHE A 1 87 ? -6.817 6.861 0.760 1.00 95.44 87 PHE A O 1
ATOM 731 N N . ALA A 1 88 ? -8.664 5.639 1.097 1.00 96.31 88 ALA A N 1
ATOM 732 C CA . ALA A 1 88 ? -8.693 5.856 2.536 1.00 96.31 88 ALA A CA 1
ATOM 733 C C . ALA A 1 88 ? -7.496 5.186 3.236 1.00 96.31 88 ALA A C 1
ATOM 735 O O . ALA A 1 88 ? -6.918 5.787 4.141 1.00 96.31 88 ALA A O 1
ATOM 736 N N . CYS A 1 89 ? -7.043 4.014 2.772 1.00 98.12 89 CYS A N 1
ATOM 737 C CA . CYS A 1 89 ? -5.794 3.409 3.236 1.00 98.12 89 CYS A CA 1
ATOM 738 C C . CYS A 1 89 ? -4.574 4.285 2.920 1.00 98.12 89 CYS A C 1
ATOM 740 O O . CYS A 1 89 ? -3.730 4.488 3.792 1.00 98.12 89 CYS A O 1
ATOM 742 N N . MET A 1 90 ? -4.497 4.865 1.717 1.00 97.25 90 MET A N 1
ATOM 743 C CA . MET A 1 90 ? -3.427 5.812 1.369 1.00 97.25 90 MET A CA 1
ATOM 744 C C . MET A 1 90 ? -3.454 7.077 2.236 1.00 97.25 90 MET A C 1
ATOM 746 O O . MET A 1 90 ? -2.410 7.522 2.711 1.00 97.25 90 MET A O 1
ATOM 750 N N . ALA A 1 91 ? -4.638 7.643 2.483 1.00 96.75 91 ALA A N 1
ATOM 751 C CA . ALA A 1 91 ? -4.795 8.802 3.358 1.00 96.75 91 ALA A CA 1
ATOM 752 C C . ALA A 1 91 ? -4.353 8.481 4.797 1.00 96.75 91 ALA A C 1
ATOM 754 O O . ALA A 1 91 ? -3.600 9.241 5.407 1.00 96.75 91 ALA A O 1
ATOM 755 N N . ALA A 1 92 ? -4.742 7.317 5.317 1.00 98.31 92 ALA A N 1
ATOM 756 C CA . ALA A 1 92 ? -4.337 6.854 6.638 1.00 98.31 92 ALA A CA 1
ATOM 757 C C . ALA 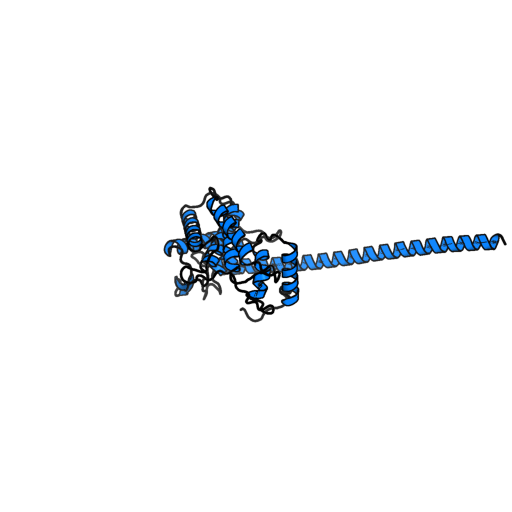A 1 92 ? -2.817 6.611 6.741 1.00 98.31 92 ALA A C 1
ATOM 759 O O . ALA A 1 92 ? -2.206 6.993 7.738 1.00 98.31 92 ALA A O 1
ATOM 760 N N . LEU A 1 93 ? -2.174 6.070 5.697 1.00 98.06 93 LEU A N 1
ATOM 761 C CA . LEU A 1 93 ? -0.708 5.999 5.613 1.00 98.06 93 LEU A CA 1
ATOM 762 C C . LEU A 1 93 ? -0.074 7.400 5.657 1.00 98.06 93 LEU A C 1
ATOM 764 O O . LEU A 1 93 ? 0.953 7.589 6.303 1.00 98.06 93 LEU A O 1
ATOM 768 N N . GLY A 1 94 ? -0.706 8.394 5.027 1.00 96.56 94 GLY A N 1
ATOM 769 C CA . GLY A 1 94 ? -0.301 9.800 5.103 1.00 96.56 94 GLY A CA 1
ATOM 770 C C . GLY A 1 94 ? -0.353 10.379 6.522 1.00 96.56 94 GLY A C 1
ATOM 771 O O . GLY A 1 94 ? 0.534 11.143 6.902 1.00 96.56 94 GLY A O 1
ATOM 772 N N . LEU A 1 95 ? -1.329 9.974 7.343 1.00 98.00 95 LEU A N 1
ATOM 773 C CA . LEU A 1 95 ? -1.369 10.337 8.767 1.00 98.00 95 LEU A CA 1
ATOM 774 C C . LEU A 1 95 ? -0.203 9.715 9.550 1.00 98.00 95 LEU A C 1
ATOM 776 O O . LEU A 1 95 ? 0.347 10.368 10.434 1.00 98.00 95 LEU A O 1
ATOM 780 N N . LEU A 1 96 ? 0.215 8.498 9.189 1.00 96.88 96 LEU A N 1
ATOM 781 C CA . LEU A 1 96 ? 1.376 7.816 9.777 1.00 96.88 96 LEU A CA 1
ATOM 782 C C . LEU A 1 96 ? 2.728 8.274 9.203 1.00 96.88 96 LEU A C 1
ATOM 784 O O . LEU A 1 96 ? 3.775 7.810 9.656 1.00 96.88 96 LEU A O 1
ATOM 788 N N . ALA A 1 97 ? 2.743 9.164 8.209 1.00 93.25 97 ALA A N 1
ATOM 789 C CA . ALA A 1 97 ? 3.986 9.697 7.670 1.00 93.25 97 ALA A CA 1
ATOM 790 C C . ALA A 1 97 ? 4.634 10.650 8.680 1.00 93.25 97 ALA A C 1
ATOM 792 O O . ALA A 1 97 ? 3.972 11.528 9.233 1.00 93.25 97 ALA A O 1
ATOM 793 N N . GLU A 1 98 ? 5.941 10.527 8.893 1.00 90.38 98 GLU A N 1
ATOM 794 C CA . GLU A 1 98 ? 6.678 11.410 9.794 1.00 90.38 98 GLU A CA 1
ATOM 795 C C . GLU A 1 98 ? 7.973 11.916 9.185 1.00 90.38 98 GLU A C 1
ATOM 797 O O . GLU A 1 98 ? 8.637 11.255 8.384 1.00 90.38 98 GLU A O 1
ATOM 802 N N . THR A 1 99 ? 8.344 13.118 9.601 1.00 87.81 99 THR A N 1
ATOM 803 C CA . THR A 1 99 ? 9.670 13.680 9.371 1.00 87.81 99 THR A CA 1
ATOM 804 C C . THR A 1 99 ? 10.225 14.162 10.701 1.00 87.81 99 THR A C 1
ATOM 806 O O . THR A 1 99 ? 9.493 14.306 11.680 1.00 87.81 99 THR A O 1
ATOM 809 N N . LYS A 1 100 ? 11.519 14.493 10.735 1.00 86.69 100 LYS A N 1
ATOM 810 C CA . LYS A 1 100 ? 12.165 15.060 11.929 1.00 86.69 100 LYS A CA 1
ATOM 811 C C . LYS A 1 100 ? 11.388 16.241 12.541 1.00 86.69 100 LYS A C 1
ATOM 813 O O . LYS A 1 100 ? 11.424 16.415 13.753 1.00 86.69 100 LYS A O 1
ATOM 818 N N . ASN A 1 101 ? 10.710 17.039 11.715 1.00 86.44 101 ASN A N 1
ATOM 819 C CA . ASN A 1 101 ? 9.997 18.246 12.142 1.00 86.44 101 ASN A CA 1
ATOM 820 C C . ASN A 1 101 ? 8.463 18.091 12.121 1.00 86.44 101 ASN A C 1
ATOM 822 O O . ASN A 1 101 ? 7.754 19.016 12.504 1.00 86.44 101 ASN A O 1
ATOM 826 N N . CYS A 1 102 ? 7.946 16.946 11.673 1.00 89.31 102 CYS A N 1
ATOM 827 C CA . CYS A 1 102 ? 6.520 16.627 11.646 1.00 89.31 102 CYS A CA 1
ATOM 828 C C . CYS A 1 102 ? 6.335 15.192 12.172 1.00 89.31 102 CYS A C 1
ATOM 830 O O . CYS A 1 102 ? 6.151 14.270 11.372 1.00 89.31 102 CYS A O 1
ATOM 832 N N . PRO A 1 103 ? 6.484 14.974 13.493 1.00 94.00 103 PRO A N 1
ATOM 833 C CA . PRO A 1 103 ? 6.295 13.658 14.096 1.00 94.00 103 PRO A CA 1
ATOM 834 C C . PRO A 1 103 ? 4.825 13.224 14.028 1.00 94.00 103 PRO A C 1
ATOM 836 O O . PRO A 1 103 ? 3.930 14.069 13.940 1.00 94.00 103 PRO A O 1
ATOM 839 N N . ILE A 1 104 ? 4.572 11.914 14.105 1.00 95.75 104 ILE A N 1
ATOM 840 C CA . ILE A 1 104 ? 3.203 11.387 14.217 1.00 95.75 104 ILE A CA 1
ATOM 841 C C . ILE A 1 104 ? 2.603 11.827 15.554 1.00 95.75 104 ILE A C 1
ATOM 843 O O . ILE A 1 104 ? 3.214 11.641 16.609 1.00 95.75 104 ILE A O 1
ATOM 847 N N . THR A 1 105 ? 1.392 12.375 15.527 1.00 96.31 105 THR A N 1
ATOM 848 C CA . THR A 1 105 ? 0.676 12.760 16.750 1.00 96.31 105 THR A CA 1
ATOM 849 C C . THR A 1 105 ? -0.219 11.633 17.274 1.00 96.31 105 THR A C 1
ATOM 851 O O . THR A 1 105 ? -0.673 10.767 16.528 1.00 96.31 105 THR A O 1
ATOM 854 N N . GLU A 1 106 ? -0.547 11.655 18.568 1.00 97.00 106 GLU A N 1
ATOM 855 C CA . GLU A 1 106 ? -1.507 10.696 19.143 1.00 97.00 106 GLU A CA 1
ATOM 856 C C . GLU A 1 106 ? -2.910 10.827 18.530 1.00 97.00 106 GLU A C 1
ATOM 858 O O . GLU A 1 106 ? -3.634 9.841 18.411 1.00 97.00 106 GLU A O 1
ATOM 863 N N . THR A 1 107 ? -3.295 12.029 18.092 1.00 97.81 107 THR A N 1
ATOM 864 C CA . THR A 1 107 ? -4.546 12.251 17.352 1.00 97.81 107 THR A CA 1
ATOM 865 C C . THR A 1 107 ? -4.532 11.522 16.010 1.00 97.81 107 THR A C 1
ATOM 867 O O . THR A 1 107 ? -5.513 10.867 15.667 1.00 97.81 107 THR A O 1
ATOM 870 N N . GLU A 1 108 ? -3.420 11.589 15.273 1.00 98.31 108 GLU A N 1
ATOM 871 C CA . GLU A 1 108 ? -3.245 10.882 13.999 1.00 98.31 108 GLU A CA 1
ATOM 872 C C . GLU A 1 108 ? -3.295 9.366 14.189 1.00 98.31 108 GLU A C 1
ATOM 874 O O . GLU A 1 108 ? -4.052 8.694 13.490 1.00 98.31 108 GLU A O 1
ATOM 879 N N . LYS A 1 109 ? -2.578 8.827 15.185 1.00 97.81 109 LYS A N 1
ATOM 880 C CA . LYS A 1 109 ? -2.636 7.393 15.517 1.00 97.81 109 LYS A CA 1
ATOM 881 C C . LYS A 1 109 ? -4.063 6.955 15.844 1.00 97.81 109 LYS A C 1
ATOM 883 O O . LYS A 1 109 ? -4.558 5.999 15.258 1.00 97.81 109 LYS A O 1
ATOM 888 N N . LYS A 1 110 ? -4.767 7.681 16.720 1.00 97.56 110 LYS A N 1
ATOM 889 C CA . LYS A 1 110 ? -6.164 7.367 17.072 1.00 97.56 110 LYS A CA 1
ATOM 890 C C . LYS A 1 110 ? -7.095 7.420 15.864 1.00 97.56 110 LYS A C 1
ATOM 892 O O . LYS A 1 110 ? -7.971 6.569 15.746 1.00 97.56 110 LYS A O 1
ATOM 897 N N . ALA A 1 111 ? -6.912 8.389 14.968 1.00 98.38 111 ALA A N 1
ATOM 898 C CA . ALA A 1 111 ? -7.694 8.472 13.742 1.00 98.38 111 ALA A CA 1
ATOM 899 C C . ALA A 1 111 ? -7.466 7.240 12.854 1.00 98.38 111 ALA A C 1
ATOM 901 O O . ALA A 1 111 ? -8.432 6.633 12.401 1.00 98.38 111 ALA A O 1
ATOM 902 N N . VAL A 1 112 ? -6.215 6.813 12.665 1.00 98.56 112 VAL A N 1
ATOM 903 C CA . VAL A 1 112 ? -5.910 5.602 11.888 1.00 98.56 112 VAL A CA 1
ATOM 904 C C . VAL A 1 112 ? -6.485 4.347 12.549 1.00 98.56 112 VAL A C 1
ATOM 906 O O . VAL A 1 112 ? -7.092 3.536 11.857 1.00 98.56 112 VAL A O 1
ATOM 909 N N . GLY A 1 113 ? -6.377 4.216 13.875 1.00 97.88 113 GLY A N 1
ATOM 910 C CA . GLY A 1 113 ? -6.981 3.107 14.621 1.00 97.88 113 GLY A CA 1
ATOM 911 C C . GLY A 1 113 ? -8.497 3.020 14.417 1.00 97.88 113 GLY A C 1
ATOM 912 O O . GLY A 1 113 ? -9.002 1.965 14.054 1.00 97.88 113 GLY A O 1
ATOM 913 N N . ARG A 1 114 ? -9.212 4.150 14.518 1.00 98.06 114 ARG A N 1
ATOM 914 C CA . ARG A 1 114 ? -10.660 4.211 14.238 1.00 98.06 114 ARG A CA 1
ATOM 915 C C . ARG A 1 114 ? -11.007 3.810 12.805 1.00 98.06 114 ARG A C 1
ATOM 917 O O . ARG A 1 114 ? -12.022 3.161 12.577 1.00 98.06 114 ARG A O 1
ATOM 924 N N . TYR A 1 115 ? -10.184 4.199 11.833 1.00 98.31 115 TYR A N 1
ATOM 925 C CA . TYR A 1 115 ? -10.387 3.774 10.450 1.00 98.31 115 TYR A CA 1
ATOM 926 C C . TYR A 1 115 ? -10.185 2.268 10.277 1.00 98.31 115 TYR A C 1
ATOM 928 O O . TYR A 1 115 ? -10.969 1.631 9.578 1.00 98.31 115 TYR A O 1
ATOM 936 N N . LEU A 1 116 ? -9.171 1.689 10.925 1.00 98.19 116 LEU A N 1
ATOM 937 C CA . LEU A 1 116 ? -8.948 0.244 10.915 1.00 98.19 116 LEU A CA 1
ATOM 938 C C . LEU A 1 116 ? -10.108 -0.509 11.572 1.00 98.19 116 LEU A C 1
ATOM 940 O O . LEU A 1 116 ? -10.546 -1.509 11.010 1.00 98.19 116 LEU A O 1
ATOM 944 N N . ASP A 1 117 ? -10.658 -0.002 12.678 1.00 97.75 117 ASP A N 1
ATOM 945 C CA . ASP A 1 117 ? -11.851 -0.572 13.319 1.00 97.75 117 ASP A CA 1
ATOM 946 C C . ASP A 1 117 ? -13.035 -0.622 12.350 1.00 97.75 117 ASP A C 1
ATOM 948 O O . ASP A 1 117 ? -13.636 -1.681 12.150 1.00 97.75 117 ASP A O 1
ATOM 952 N N . TRP A 1 118 ? -13.324 0.505 11.692 1.00 96.81 118 TRP A N 1
ATOM 953 C CA . TRP A 1 118 ? -14.369 0.592 10.675 1.00 96.81 118 TRP A CA 1
ATOM 954 C C . TRP A 1 118 ? -14.115 -0.370 9.506 1.00 96.81 118 TRP A C 1
ATOM 956 O O . TRP A 1 118 ? -15.002 -1.129 9.113 1.00 96.81 118 TRP A O 1
ATOM 966 N N . HIS A 1 119 ? -12.893 -0.380 8.970 1.00 97.06 119 HIS A N 1
ATOM 967 C CA . HIS A 1 119 ? -12.520 -1.206 7.823 1.00 97.06 119 HIS A CA 1
ATOM 968 C C . HIS A 1 119 ? -12.637 -2.701 8.152 1.00 97.06 119 HIS A C 1
ATOM 970 O O . HIS A 1 119 ? -13.208 -3.459 7.369 1.00 97.06 119 HIS A O 1
ATOM 976 N N . ILE A 1 120 ? -12.146 -3.131 9.319 1.00 97.50 120 ILE A N 1
ATOM 977 C CA . ILE A 1 120 ? -12.270 -4.515 9.795 1.00 97.50 120 ILE A CA 1
ATOM 978 C C . ILE A 1 120 ? -13.739 -4.894 9.970 1.00 97.50 120 ILE A C 1
ATOM 980 O O . ILE A 1 120 ? -14.117 -5.997 9.579 1.00 97.50 120 ILE A O 1
ATOM 984 N N . GLY A 1 121 ? -14.562 -4.000 10.529 1.00 96.31 121 GLY A N 1
ATOM 985 C CA . GLY A 1 121 ? -16.004 -4.213 10.658 1.00 96.31 121 GLY A CA 1
ATOM 986 C C . GLY A 1 121 ? -16.637 -4.557 9.311 1.00 96.31 121 GLY A C 1
ATOM 987 O O . GLY A 1 121 ? -17.226 -5.626 9.162 1.00 96.31 121 GLY A O 1
ATOM 988 N N . ILE A 1 122 ? -16.395 -3.720 8.300 1.00 94.69 122 ILE A N 1
ATOM 989 C CA . ILE A 1 122 ? -16.857 -3.957 6.927 1.00 94.69 122 ILE A CA 1
ATOM 990 C C . ILE A 1 122 ? -16.318 -5.275 6.365 1.00 94.69 122 ILE A C 1
ATOM 992 O O . ILE A 1 122 ? -17.079 -6.060 5.801 1.00 94.69 122 ILE A O 1
ATOM 996 N N . LEU A 1 123 ? -15.020 -5.543 6.522 1.00 95.44 123 LEU A N 1
ATOM 997 C CA . LEU A 1 123 ? -14.391 -6.759 6.010 1.00 95.44 123 LEU A CA 1
ATOM 998 C C . LEU A 1 123 ? -15.041 -8.018 6.603 1.00 95.44 123 LEU A C 1
ATOM 1000 O O . LEU A 1 123 ? -15.281 -8.982 5.884 1.00 95.44 123 LEU A O 1
ATOM 1004 N N . LEU A 1 124 ? -15.350 -8.016 7.899 1.00 96.75 124 LEU A N 1
ATOM 1005 C CA . LEU A 1 124 ? -15.997 -9.145 8.568 1.00 96.75 124 LEU A CA 1
ATOM 1006 C C . LEU A 1 124 ? -17.476 -9.279 8.178 1.00 96.75 124 LEU A C 1
ATOM 1008 O O . LEU A 1 124 ? -17.927 -10.390 7.909 1.00 96.75 124 LEU A O 1
ATOM 1012 N N . GLU A 1 125 ? -18.221 -8.173 8.114 1.00 95.00 125 GLU A N 1
ATOM 1013 C CA . GLU A 1 125 ? -19.648 -8.164 7.746 1.00 95.00 125 GLU A CA 1
ATOM 1014 C C . GLU A 1 125 ? -19.902 -8.656 6.316 1.00 95.00 125 GLU A C 1
ATOM 1016 O O . GLU A 1 125 ? -20.946 -9.238 6.025 1.00 95.00 125 GLU A O 1
ATOM 1021 N N . THR A 1 126 ? -18.943 -8.430 5.422 1.00 92.25 126 THR A N 1
ATOM 1022 C CA . THR A 1 126 ? -19.065 -8.716 3.985 1.00 92.25 126 THR A CA 1
ATOM 1023 C C . THR A 1 126 ? -18.357 -9.999 3.550 1.00 92.25 126 THR A C 1
ATOM 1025 O O . THR A 1 126 ? -18.264 -10.264 2.350 1.00 92.25 126 THR A O 1
ATOM 1028 N N . ASP A 1 127 ? -17.838 -10.786 4.499 1.00 92.12 127 ASP A N 1
ATOM 1029 C CA . ASP A 1 127 ? -16.957 -11.929 4.231 1.00 92.12 127 ASP A CA 1
ATOM 1030 C C . ASP A 1 127 ? -15.821 -11.562 3.257 1.00 92.12 127 ASP A C 1
ATOM 1032 O O . ASP A 1 127 ? -15.600 -12.191 2.224 1.00 92.12 127 ASP A O 1
ATOM 1036 N N . GLY A 1 128 ? -15.109 -10.481 3.560 1.00 86.12 128 GLY A N 1
ATOM 1037 C CA . GLY A 1 128 ? -13.916 -10.049 2.844 1.00 86.12 128 GLY A CA 1
ATOM 1038 C C . GLY A 1 128 ? -14.169 -9.282 1.547 1.00 86.12 128 GLY A C 1
ATOM 1039 O O . GLY A 1 128 ? -13.203 -8.913 0.883 1.00 86.12 128 GLY A O 1
ATOM 1040 N N . LYS A 1 129 ? -15.431 -9.030 1.173 1.00 84.81 129 LYS A N 1
ATOM 1041 C CA . LYS A 1 129 ? -15.772 -8.304 -0.056 1.00 84.81 129 LYS A CA 1
ATOM 1042 C C . LYS A 1 129 ? -15.700 -6.798 0.154 1.00 84.81 129 LYS A C 1
ATOM 1044 O O . LYS A 1 129 ? -16.524 -6.202 0.843 1.00 84.81 129 LYS A O 1
ATOM 1049 N N . MET A 1 130 ? -14.742 -6.159 -0.507 1.00 85.69 130 MET A N 1
ATOM 1050 C CA . MET A 1 130 ? -14.609 -4.707 -0.475 1.00 85.69 130 MET A CA 1
ATOM 1051 C C . MET A 1 130 ? -15.338 -4.023 -1.627 1.00 85.69 130 MET A C 1
ATOM 1053 O O . MET A 1 130 ? -15.556 -4.568 -2.709 1.00 85.69 130 MET A O 1
ATOM 1057 N N . GLY A 1 131 ? -15.717 -2.778 -1.374 1.00 90.50 131 GLY A N 1
ATOM 1058 C CA . GLY A 1 131 ? -16.347 -1.922 -2.357 1.00 90.50 131 GLY A CA 1
ATOM 1059 C C . GLY A 1 131 ? -16.229 -0.465 -1.970 1.00 90.50 131 GLY A C 1
ATOM 1060 O O . GLY A 1 131 ? -15.639 -0.104 -0.951 1.00 90.50 131 GLY A O 1
ATOM 1061 N N . ILE A 1 132 ? -16.810 0.373 -2.808 1.00 93.12 132 ILE A N 1
ATOM 1062 C CA . ILE A 1 132 ? -16.900 1.807 -2.595 1.00 93.12 132 ILE A CA 1
ATOM 1063 C C . ILE A 1 132 ? -18.268 2.088 -1.978 1.00 93.12 132 ILE A C 1
ATOM 1065 O O . ILE A 1 132 ? -19.289 1.519 -2.378 1.00 93.12 132 ILE A O 1
ATOM 1069 N N . TYR A 1 133 ? -18.293 2.981 -0.998 1.00 92.31 133 TYR A N 1
ATOM 1070 C CA . TYR A 1 133 ? -19.490 3.340 -0.251 1.00 92.31 133 TYR A CA 1
ATOM 1071 C C . TYR A 1 133 ? -19.855 4.792 -0.510 1.00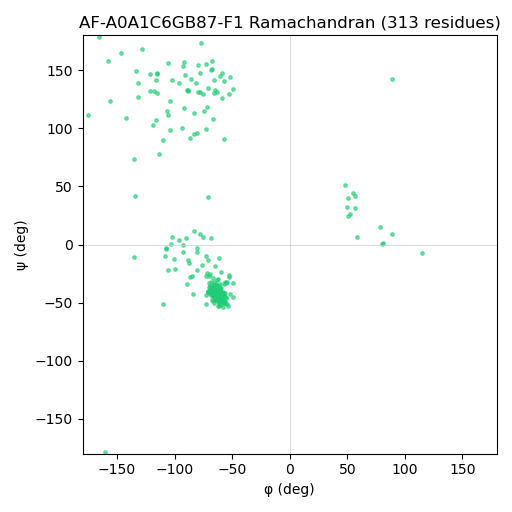 92.31 133 TYR A C 1
ATOM 1073 O O . TYR A 1 133 ? -18.989 5.643 -0.678 1.00 92.31 133 TYR A O 1
ATOM 1081 N N . ARG A 1 134 ? -21.150 5.096 -0.500 1.00 90.62 134 ARG A N 1
ATOM 1082 C CA . ARG A 1 134 ? -21.672 6.455 -0.627 1.00 90.62 134 ARG A CA 1
ATOM 1083 C C . ARG A 1 134 ? -22.449 6.842 0.612 1.00 90.62 134 ARG A C 1
ATOM 1085 O O . ARG A 1 134 ? -23.356 6.121 1.028 1.00 90.62 134 ARG A O 1
ATOM 1092 N N . LYS A 1 135 ? -22.171 8.028 1.146 1.00 86.56 135 LYS A N 1
ATOM 1093 C CA . LYS A 1 135 ? -22.976 8.607 2.219 1.00 86.56 135 LYS A CA 1
ATOM 1094 C C . LYS A 1 135 ? -24.338 9.058 1.683 1.00 86.56 135 LYS A C 1
ATOM 1096 O O . LYS A 1 135 ? -24.417 9.944 0.835 1.00 86.56 135 LYS A O 1
ATOM 1101 N N . LYS A 1 136 ? -25.426 8.482 2.197 1.00 85.75 136 LYS A N 1
ATOM 1102 C CA . LYS A 1 136 ? -26.807 8.934 1.968 1.00 85.75 136 LYS A CA 1
ATOM 1103 C C . LYS A 1 136 ? -27.550 9.016 3.296 1.00 85.75 136 LYS A C 1
ATOM 1105 O O . LYS A 1 136 ? -27.576 8.054 4.056 1.00 85.75 136 LYS A O 1
ATOM 1110 N N . SER A 1 137 ? -28.147 10.174 3.582 1.00 83.75 137 SER A N 1
ATOM 1111 C CA . SER A 1 137 ? -28.940 10.411 4.802 1.00 83.75 137 SER A CA 1
ATOM 1112 C C . SER A 1 137 ? -28.222 10.003 6.099 1.00 83.75 137 SER A C 1
ATOM 1114 O O . SER A 1 137 ? -28.821 9.418 6.996 1.00 83.75 137 SER A O 1
ATOM 1116 N N . GLY A 1 138 ? -26.915 10.274 6.177 1.00 80.19 138 GLY A N 1
ATOM 1117 C CA . GLY A 1 138 ? -26.088 9.949 7.344 1.00 80.19 138 GLY A CA 1
ATOM 1118 C C . GLY A 1 138 ? -25.620 8.494 7.441 1.00 80.19 138 GLY A C 1
ATOM 1119 O O . GLY A 1 138 ? -24.898 8.185 8.379 1.00 80.19 138 GLY A O 1
ATOM 1120 N N . LYS A 1 139 ? -25.967 7.620 6.487 1.00 84.06 139 LYS A N 1
ATOM 1121 C CA . LYS A 1 139 ? -25.510 6.222 6.437 1.00 84.06 139 LYS A CA 1
ATOM 1122 C C . LYS A 1 139 ? -24.644 5.962 5.210 1.00 84.06 139 LYS A C 1
ATOM 1124 O O . LYS A 1 139 ? -24.881 6.543 4.151 1.00 84.06 139 LYS A O 1
ATOM 1129 N N . LEU A 1 140 ? -23.662 5.077 5.342 1.00 87.75 140 LEU A N 1
ATOM 1130 C CA . LEU A 1 140 ? -22.920 4.552 4.201 1.00 87.75 140 LEU A CA 1
ATOM 1131 C C . LEU A 1 140 ? -23.733 3.450 3.527 1.00 87.75 140 LEU A C 1
ATOM 1133 O O . LEU A 1 140 ? -24.246 2.549 4.183 1.00 87.75 140 LEU A O 1
ATOM 1137 N N . ILE A 1 141 ? -23.860 3.544 2.209 1.00 89.69 141 ILE A N 1
ATOM 1138 C CA . ILE A 1 141 ? -24.534 2.551 1.377 1.00 89.69 141 ILE A CA 1
ATOM 1139 C C . ILE A 1 141 ? -23.524 2.054 0.354 1.00 89.69 141 ILE A C 1
ATOM 1141 O O . ILE A 1 141 ? -22.855 2.867 -0.287 1.00 89.69 141 ILE A O 1
ATOM 1145 N N . TYR A 1 142 ? -23.424 0.736 0.199 1.00 91.75 142 TYR A N 1
ATOM 1146 C CA . TYR A 1 142 ? -22.623 0.123 -0.855 1.00 91.75 142 TYR A CA 1
ATOM 1147 C C . TYR A 1 142 ? -23.020 0.698 -2.221 1.00 91.75 142 TYR A C 1
ATOM 1149 O O . TYR A 1 142 ? -24.205 0.778 -2.555 1.00 91.75 142 TYR A O 1
ATOM 1157 N N . LYS A 1 143 ? -22.029 1.143 -2.990 1.00 90.94 143 LYS A N 1
ATOM 1158 C CA . LYS A 1 143 ? -22.225 1.798 -4.284 1.00 90.94 143 LYS A CA 1
ATOM 1159 C C . LYS A 1 143 ? -21.764 0.901 -5.426 1.00 90.94 143 LYS A C 1
ATOM 1161 O O . LYS A 1 143 ? -22.509 0.722 -6.382 1.00 90.94 143 LYS A O 1
ATOM 1166 N N . GLU A 1 144 ? -20.547 0.382 -5.337 1.00 91.81 144 GLU A N 1
ATOM 1167 C CA . GLU A 1 144 ? -19.900 -0.371 -6.414 1.00 91.81 144 GLU A CA 1
ATOM 1168 C C . GLU A 1 144 ? -18.789 -1.270 -5.865 1.00 91.81 144 GLU A C 1
ATOM 1170 O O . GLU A 1 144 ? -18.280 -1.041 -4.763 1.00 91.81 144 GLU A O 1
ATOM 1175 N N . LYS A 1 145 ? -18.434 -2.308 -6.628 1.00 91.44 145 LYS A N 1
ATOM 1176 C CA . LYS A 1 145 ? -17.354 -3.235 -6.274 1.00 91.44 145 LYS A CA 1
ATOM 1177 C C . LYS A 1 145 ? -15.986 -2.580 -6.435 1.00 91.44 145 LYS A C 1
ATOM 1179 O O . LYS A 1 145 ? -15.845 -1.647 -7.224 1.00 91.44 145 LYS A O 1
ATOM 1184 N N . ALA A 1 146 ? -15.001 -3.089 -5.698 1.00 91.62 146 ALA A N 1
ATOM 1185 C CA . ALA A 1 146 ? -13.608 -2.771 -5.971 1.00 91.62 146 ALA A CA 1
ATOM 1186 C C . ALA A 1 146 ? -13.264 -3.163 -7.418 1.00 91.62 146 ALA A C 1
ATOM 1188 O O . ALA A 1 146 ? -13.724 -4.185 -7.932 1.00 91.62 146 ALA A O 1
ATOM 1189 N N . ASP A 1 147 ? -12.479 -2.322 -8.076 1.00 92.00 147 ASP A N 1
ATOM 1190 C CA . ASP A 1 147 ? -11.910 -2.588 -9.394 1.00 92.00 147 ASP A CA 1
ATOM 1191 C C . ASP A 1 147 ? -10.791 -3.635 -9.332 1.00 92.00 147 ASP A C 1
ATOM 1193 O O . ASP A 1 147 ? -10.599 -4.365 -10.305 1.00 92.00 147 ASP A O 1
ATOM 1197 N N . SER A 1 148 ? -10.126 -3.740 -8.176 1.00 94.00 148 SER A N 1
ATOM 1198 C CA . SER A 1 148 ? -9.117 -4.746 -7.847 1.00 94.00 148 SER A CA 1
ATOM 1199 C C . SER A 1 148 ? -9.226 -5.187 -6.385 1.00 94.00 148 SER A C 1
ATOM 1201 O O . SER A 1 148 ? -8.965 -4.419 -5.462 1.00 94.00 148 SER A O 1
ATOM 1203 N N . GLU A 1 149 ? -9.680 -6.419 -6.146 1.00 96.25 149 GLU A N 1
ATOM 1204 C CA . GLU A 1 149 ? -9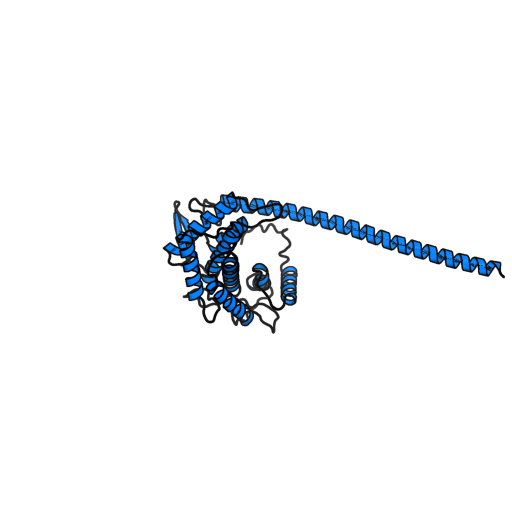.835 -6.950 -4.789 1.00 96.25 149 GLU A CA 1
ATOM 1205 C C . GLU A 1 149 ? -8.475 -7.227 -4.140 1.00 96.25 149 GLU A C 1
ATOM 1207 O O . GLU A 1 149 ? -8.289 -6.907 -2.962 1.00 96.25 149 GLU A O 1
ATOM 1212 N N . ASP A 1 150 ? -7.513 -7.774 -4.892 1.00 97.38 150 ASP A N 1
ATOM 1213 C CA . ASP A 1 150 ? -6.167 -8.051 -4.388 1.00 97.38 150 ASP A CA 1
ATOM 1214 C C . ASP A 1 150 ? -5.420 -6.759 -4.033 1.00 97.38 150 ASP A C 1
ATOM 1216 O O . ASP A 1 150 ? -4.886 -6.665 -2.924 1.00 97.38 150 ASP A O 1
ATOM 1220 N N . GLY A 1 151 ? -5.478 -5.730 -4.883 1.00 97.19 151 GLY A N 1
ATOM 1221 C CA . GLY A 1 151 ? -4.898 -4.416 -4.590 1.00 97.19 151 GLY A CA 1
ATOM 1222 C C . GLY A 1 151 ? -5.485 -3.763 -3.330 1.00 97.19 151 GLY A C 1
ATOM 1223 O O . GLY A 1 151 ? -4.755 -3.299 -2.447 1.00 97.19 151 GLY A O 1
ATOM 1224 N N . TYR A 1 152 ? -6.814 -3.806 -3.155 1.00 97.62 152 TYR A N 1
ATOM 1225 C CA . TYR A 1 152 ? -7.469 -3.252 -1.958 1.00 97.62 152 TYR A CA 1
ATOM 1226 C C . TYR A 1 152 ? -7.060 -4.012 -0.688 1.00 97.62 152 TYR A C 1
ATOM 1228 O O . TYR A 1 152 ? -6.767 -3.388 0.336 1.00 97.62 152 TYR A O 1
ATOM 1236 N N . LEU A 1 153 ? -6.994 -5.348 -0.747 1.00 98.00 153 LEU A N 1
ATOM 1237 C CA . LEU A 1 153 ? -6.542 -6.183 0.373 1.00 98.00 153 LEU A CA 1
ATOM 1238 C C . LEU A 1 153 ? -5.066 -5.927 0.699 1.00 98.00 153 LEU A C 1
ATOM 1240 O O . LEU A 1 153 ? -4.704 -5.818 1.873 1.00 98.00 153 LEU A O 1
ATOM 1244 N N . GLY A 1 154 ? -4.224 -5.780 -0.326 1.00 98.12 154 GLY A N 1
ATOM 1245 C CA . GLY A 1 154 ? -2.816 -5.423 -0.191 1.00 98.12 154 GLY A CA 1
ATOM 1246 C C . GLY A 1 154 ? -2.628 -4.084 0.519 1.00 98.12 154 GLY A C 1
ATOM 1247 O O . GLY A 1 154 ? -1.887 -4.001 1.501 1.00 98.12 154 GLY A O 1
ATOM 1248 N N . MET A 1 155 ? -3.371 -3.057 0.102 1.00 98.31 155 MET A N 1
ATOM 1249 C CA . MET A 1 155 ? -3.342 -1.732 0.728 1.00 98.31 155 MET A CA 1
ATOM 1250 C C . MET A 1 155 ? -3.876 -1.725 2.165 1.00 98.31 155 MET A C 1
ATOM 1252 O O . MET A 1 155 ? -3.327 -1.020 3.017 1.00 98.31 155 MET A O 1
ATOM 1256 N N . TYR A 1 156 ? -4.900 -2.526 2.470 1.00 98.38 156 TYR A N 1
ATOM 1257 C CA . TYR A 1 156 ? -5.364 -2.726 3.844 1.00 98.38 156 TYR A CA 1
ATOM 1258 C C . TYR A 1 156 ? -4.271 -3.348 4.724 1.00 98.38 156 TYR A C 1
ATOM 1260 O O . TYR A 1 156 ? -3.953 -2.800 5.783 1.00 98.38 156 TYR A O 1
ATOM 1268 N N . LEU A 1 157 ? -3.648 -4.447 4.282 1.00 98.38 157 LEU A N 1
ATOM 1269 C CA . LEU A 1 157 ? -2.572 -5.092 5.040 1.00 98.38 157 LEU A CA 1
ATOM 1270 C C . LEU A 1 157 ? -1.341 -4.195 5.179 1.00 98.38 157 LEU A C 1
ATOM 1272 O O . LEU A 1 157 ? -0.692 -4.216 6.224 1.00 98.38 157 LEU A O 1
ATOM 1276 N N . PHE A 1 158 ? -1.049 -3.374 4.168 1.00 98.56 158 PHE A N 1
ATOM 1277 C CA . PHE A 1 158 ? 0.019 -2.383 4.235 1.00 98.56 158 PHE A CA 1
ATOM 1278 C C . PHE A 1 158 ? -0.258 -1.369 5.347 1.00 98.56 158 PHE A C 1
ATOM 1280 O O . PHE A 1 158 ? 0.575 -1.192 6.241 1.00 98.56 158 PHE A O 1
ATOM 1287 N N . LEU A 1 159 ? -1.441 -0.749 5.350 1.00 98.69 159 LEU A N 1
ATOM 1288 C CA . LEU A 1 159 ? -1.811 0.174 6.418 1.00 98.69 159 LEU A CA 1
ATOM 1289 C C . LEU A 1 159 ? -1.759 -0.501 7.791 1.00 98.69 159 LEU A C 1
ATOM 1291 O O . LEU A 1 159 ? -1.212 0.081 8.725 1.00 98.69 159 LEU A O 1
ATOM 1295 N N . MET A 1 160 ? -2.305 -1.714 7.908 1.00 97.94 160 MET A N 1
ATOM 1296 C CA . MET A 1 160 ? -2.297 -2.467 9.158 1.00 97.94 160 MET A CA 1
ATOM 1297 C C . MET A 1 160 ? -0.864 -2.683 9.654 1.00 97.94 160 MET A C 1
ATOM 1299 O O . MET A 1 160 ? -0.543 -2.275 10.764 1.00 97.94 160 MET A O 1
ATOM 1303 N N . GLY A 1 161 ? 0.025 -3.236 8.823 1.00 97.31 161 GLY A N 1
ATOM 1304 C CA . GLY A 1 161 ? 1.428 -3.449 9.186 1.00 97.31 161 GLY A CA 1
ATOM 1305 C C . GLY A 1 161 ? 2.118 -2.161 9.647 1.00 97.31 161 GLY A C 1
ATOM 1306 O O . GLY A 1 161 ? 2.738 -2.135 10.710 1.00 97.31 161 GLY A O 1
ATOM 1307 N N . LYS A 1 162 ? 1.919 -1.054 8.918 1.00 97.38 162 LYS A N 1
ATOM 1308 C CA . LYS A 1 162 ? 2.453 0.261 9.307 1.00 97.38 162 LYS A CA 1
ATOM 1309 C C . LYS A 1 162 ? 1.888 0.786 10.615 1.00 97.38 162 LYS A C 1
ATOM 1311 O O . LYS A 1 162 ? 2.629 1.345 11.419 1.00 97.38 162 LYS A O 1
ATOM 1316 N N . TYR A 1 163 ? 0.594 0.620 10.849 1.00 97.44 163 TYR A N 1
ATOM 1317 C CA . TYR A 1 163 ? -0.020 1.042 12.098 1.00 97.44 163 TYR A CA 1
ATOM 1318 C C . TYR A 1 163 ? 0.560 0.275 13.290 1.00 97.44 163 TYR A C 1
ATOM 1320 O O . TYR A 1 163 ? 0.910 0.885 14.301 1.00 97.44 163 TYR A O 1
ATOM 1328 N N . LEU A 1 164 ? 0.721 -1.042 13.160 1.00 96.00 164 LEU A N 1
ATOM 1329 C CA . LEU A 1 164 ? 1.307 -1.888 14.199 1.00 96.00 164 LEU A CA 1
ATOM 1330 C C . LEU A 1 164 ? 2.770 -1.529 14.483 1.00 96.00 164 LEU A C 1
ATOM 1332 O O . LEU A 1 164 ? 3.129 -1.367 15.646 1.00 96.00 164 LEU A O 1
ATOM 1336 N N . GLU A 1 165 ? 3.576 -1.305 13.437 1.00 94.81 165 GLU A N 1
ATOM 1337 C CA . GLU A 1 165 ? 4.953 -0.801 13.557 1.00 94.81 165 GLU A CA 1
ATOM 1338 C C . GLU A 1 165 ? 4.997 0.510 14.361 1.00 94.81 165 GLU A C 1
ATOM 1340 O O . GLU A 1 165 ? 5.745 0.630 15.327 1.00 94.81 165 GLU A O 1
ATOM 1345 N N . LYS A 1 166 ? 4.169 1.498 13.993 1.00 93.94 166 LYS A N 1
ATOM 1346 C CA . LYS A 1 166 ? 4.204 2.852 14.577 1.00 93.94 166 LYS A CA 1
ATOM 1347 C C . LYS A 1 166 ? 3.585 2.971 15.964 1.00 93.94 166 LYS A C 1
ATOM 1349 O O . LYS A 1 166 ? 3.806 3.974 16.648 1.00 93.94 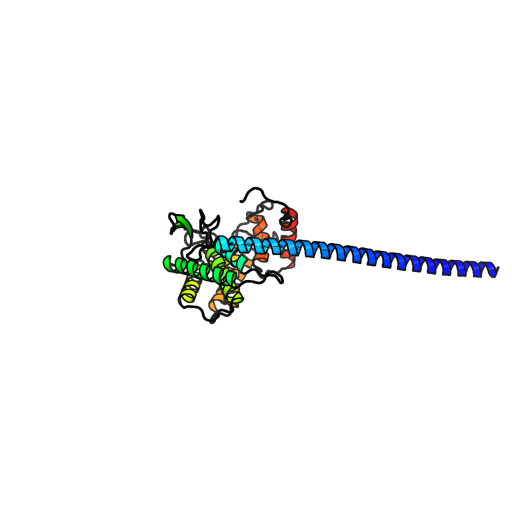166 LYS A O 1
ATOM 1354 N N . THR A 1 167 ? 2.772 2.001 16.362 1.00 92.19 167 THR A N 1
ATOM 1355 C CA . THR A 1 167 ? 2.109 1.985 17.673 1.00 92.19 167 THR A CA 1
ATOM 1356 C C . THR A 1 167 ? 2.694 0.952 18.624 1.00 92.19 167 THR A C 1
ATOM 1358 O O . THR A 1 167 ? 2.251 0.896 19.766 1.00 92.19 167 THR A O 1
ATOM 1361 N N . GLU A 1 168 ? 3.653 0.141 18.165 1.00 87.75 168 GLU A N 1
ATOM 1362 C CA . GLU A 1 168 ? 4.239 -0.977 18.917 1.00 87.75 168 GLU A CA 1
ATOM 1363 C C . GLU A 1 168 ? 3.166 -1.936 19.485 1.00 87.75 168 GLU A C 1
ATOM 1365 O O . GLU A 1 168 ? 3.360 -2.620 20.494 1.00 87.75 168 GLU A O 1
ATOM 1370 N N . SER A 1 169 ? 2.002 -1.993 18.826 1.00 80.56 169 SER A N 1
ATOM 1371 C CA . SER A 1 169 ? 0.841 -2.760 19.279 1.00 80.56 169 SER A CA 1
ATOM 1372 C C . SER A 1 169 ? 1.009 -4.228 18.903 1.00 80.56 169 SER A C 1
ATOM 1374 O O . SER A 1 169 ? 0.707 -4.636 17.786 1.00 80.56 169 SER A O 1
ATOM 1376 N N . THR A 1 170 ? 1.499 -5.037 19.842 1.00 73.75 170 THR A N 1
ATOM 1377 C CA . THR A 1 170 ? 1.776 -6.467 19.607 1.00 73.75 170 THR A CA 1
ATOM 1378 C C . THR A 1 170 ? 0.683 -7.406 20.122 1.00 73.75 170 THR A C 1
ATOM 1380 O O . THR A 1 170 ? 0.568 -8.529 19.628 1.00 73.75 170 THR A O 1
ATOM 1383 N N . ASP A 1 171 ? -0.159 -6.964 21.064 1.00 82.25 171 ASP A N 1
ATOM 1384 C CA . ASP A 1 171 ? -1.339 -7.716 21.500 1.00 82.25 171 ASP A CA 1
ATOM 1385 C C . ASP A 1 171 ? -2.618 -7.116 20.918 1.00 82.25 171 ASP A C 1
ATOM 1387 O O . ASP A 1 171 ? -3.151 -6.114 21.394 1.00 82.25 171 ASP A O 1
ATOM 1391 N N . LEU A 1 172 ? -3.083 -7.732 19.833 1.00 88.19 172 LEU A N 1
ATOM 1392 C CA . LEU A 1 172 ? -4.244 -7.251 19.102 1.00 88.19 172 LEU A CA 1
ATOM 1393 C C . LEU A 1 172 ? -5.552 -7.772 19.692 1.00 88.19 172 LEU A C 1
ATOM 1395 O O . LEU A 1 172 ? -5.642 -8.962 20.028 1.00 88.19 172 LEU A O 1
ATOM 1399 N N . PRO A 1 173 ? -6.606 -6.936 19.711 1.00 92.12 173 PRO A N 1
ATOM 1400 C CA . PRO A 1 173 ? -7.956 -7.408 19.954 1.00 92.12 173 PRO A CA 1
ATOM 1401 C C . PRO A 1 173 ? -8.319 -8.566 19.019 1.00 92.12 173 PRO A C 1
ATOM 1403 O O . PRO A 1 173 ? -7.949 -8.587 17.844 1.00 92.12 173 PRO A O 1
ATOM 1406 N N . GLU A 1 174 ? -9.098 -9.519 19.524 1.00 94.06 174 GLU A N 1
ATOM 1407 C CA . GLU A 1 174 ? -9.463 -10.724 18.770 1.00 94.06 174 GLU A CA 1
ATOM 1408 C C . GLU A 1 174 ? -10.162 -10.406 17.437 1.00 94.06 174 GLU A C 1
ATOM 1410 O O . GLU A 1 174 ? -9.951 -11.087 16.436 1.00 94.06 174 GLU A O 1
ATOM 1415 N N . TYR A 1 175 ? -10.955 -9.333 17.379 1.00 95.25 175 TYR A N 1
ATOM 1416 C CA . TYR A 1 175 ? -11.614 -8.928 16.135 1.00 95.25 175 TYR A CA 1
ATOM 1417 C C . TYR A 1 175 ? -10.625 -8.420 15.069 1.00 95.25 175 TYR A C 1
ATOM 1419 O O . TYR A 1 175 ? -10.826 -8.705 13.889 1.00 95.25 175 TYR A O 1
ATOM 1427 N N . TRP A 1 176 ? -9.514 -7.780 15.459 1.00 95.94 176 TRP A N 1
ATOM 1428 C CA . TRP A 1 176 ? -8.439 -7.402 14.528 1.00 95.94 176 TRP A CA 1
ATOM 1429 C C . TRP A 1 176 ? -7.737 -8.638 13.983 1.00 95.94 176 TRP A C 1
ATOM 1431 O O . TRP A 1 176 ? -7.526 -8.747 12.775 1.00 95.94 176 TRP A O 1
ATOM 1441 N N . LYS A 1 177 ? -7.439 -9.612 14.855 1.00 95.19 177 LYS A N 1
ATOM 1442 C CA . LYS A 1 177 ? -6.842 -10.897 14.454 1.00 95.19 177 LYS A CA 1
ATOM 1443 C C . LYS A 1 177 ? -7.721 -11.610 13.421 1.00 95.19 177 LYS A C 1
ATOM 1445 O O . LYS A 1 177 ? -7.212 -12.078 12.402 1.00 95.19 177 LYS A O 1
ATOM 1450 N N . LYS A 1 178 ? -9.044 -11.623 13.628 1.00 96.62 178 LYS A N 1
ATOM 1451 C CA . LYS A 1 178 ? -10.016 -12.174 12.667 1.00 96.62 178 LYS A CA 1
ATOM 1452 C C . LYS A 1 178 ? -10.025 -11.419 11.339 1.00 96.62 178 LYS A C 1
ATOM 1454 O O . LYS A 1 178 ? -9.985 -12.069 10.298 1.00 96.62 178 LYS A O 1
ATOM 1459 N N . GLY A 1 179 ? -10.026 -10.085 11.365 1.00 97.06 179 GLY A N 1
ATOM 1460 C CA . GLY A 1 179 ? -9.973 -9.261 10.153 1.00 97.06 179 GLY A CA 1
ATOM 1461 C C . GLY A 1 179 ? -8.704 -9.507 9.332 1.00 97.06 179 GLY A C 1
ATOM 1462 O O . GLY A 1 179 ? -8.778 -9.777 8.136 1.00 97.06 179 GLY A O 1
ATOM 1463 N N . ILE A 1 180 ? -7.535 -9.507 9.982 1.00 96.44 180 ILE A N 1
ATOM 1464 C CA . ILE A 1 180 ? -6.248 -9.824 9.341 1.00 96.44 180 ILE A CA 1
ATOM 1465 C C . ILE A 1 180 ? -6.267 -11.242 8.754 1.00 96.44 180 ILE A C 1
ATOM 1467 O O . ILE A 1 180 ? -5.888 -11.440 7.600 1.00 96.44 180 ILE A O 1
ATOM 1471 N N . SER A 1 181 ? -6.744 -12.230 9.518 1.00 96.75 181 SER A N 1
ATOM 1472 C CA . SER A 1 181 ? -6.839 -13.618 9.051 1.00 96.75 181 SER A CA 1
ATOM 1473 C C . SER A 1 181 ? -7.753 -13.756 7.831 1.00 96.75 181 SER A C 1
ATOM 1475 O O . SER A 1 181 ? -7.410 -14.475 6.893 1.00 96.75 181 SER A O 1
ATOM 1477 N N . LEU A 1 182 ? -8.891 -13.059 7.815 1.00 98.12 182 LEU A N 1
ATOM 1478 C CA . LEU A 1 182 ? -9.812 -13.058 6.681 1.00 98.12 182 LEU A CA 1
ATOM 1479 C C . LEU A 1 182 ? -9.172 -12.429 5.439 1.00 98.12 182 LEU A C 1
ATOM 1481 O O . LEU A 1 182 ? -9.212 -13.041 4.375 1.00 98.12 182 LEU A O 1
ATOM 1485 N N . ALA A 1 183 ? -8.516 -11.272 5.577 1.00 97.75 183 ALA A N 1
ATOM 1486 C CA . ALA A 1 183 ? -7.809 -10.630 4.468 1.00 97.75 183 ALA A CA 1
ATOM 1487 C C . ALA A 1 183 ? -6.724 -11.542 3.871 1.00 97.75 183 ALA A C 1
ATOM 1489 O O . ALA A 1 183 ? -6.668 -11.725 2.658 1.00 97.75 183 ALA A O 1
ATOM 1490 N N . LEU A 1 184 ? -5.910 -12.182 4.719 1.00 97.88 184 LEU A N 1
ATOM 1491 C CA . LEU A 1 184 ? -4.884 -13.135 4.281 1.00 97.88 184 LEU A CA 1
ATOM 1492 C C . LEU A 1 184 ? -5.484 -14.342 3.548 1.00 97.88 184 LEU A C 1
ATOM 1494 O O . LEU A 1 184 ? -4.944 -14.763 2.527 1.00 97.88 184 LEU A O 1
ATOM 1498 N N . LYS A 1 185 ? -6.611 -14.882 4.030 1.00 97.62 185 LYS A N 1
ATOM 1499 C CA . LYS A 1 185 ? -7.322 -15.980 3.354 1.00 97.62 185 LYS A CA 1
ATOM 1500 C C . LYS A 1 185 ? -7.852 -15.565 1.983 1.00 97.62 185 LYS A C 1
ATOM 1502 O O . LYS A 1 185 ? -7.762 -16.361 1.056 1.00 97.62 185 LYS A O 1
ATOM 1507 N N . LYS A 1 186 ? -8.370 -14.340 1.844 1.00 97.62 186 LYS A N 1
ATOM 1508 C CA . LYS A 1 186 ? -8.847 -13.816 0.555 1.00 97.62 186 LYS A CA 1
ATOM 1509 C C . LYS A 1 186 ? -7.697 -13.570 -0.421 1.00 97.62 186 LYS A C 1
ATOM 1511 O O . LYS A 1 186 ? -7.775 -14.000 -1.563 1.00 97.62 186 LYS A O 1
ATOM 1516 N N . ILE A 1 187 ? -6.577 -13.002 0.030 1.00 97.88 187 ILE A N 1
ATOM 1517 C CA . ILE A 1 187 ? -5.363 -12.909 -0.803 1.00 97.88 187 ILE A CA 1
ATOM 1518 C C . ILE A 1 187 ? -4.915 -14.304 -1.252 1.00 97.88 187 ILE A C 1
ATOM 1520 O O . ILE A 1 187 ? -4.584 -14.507 -2.416 1.00 97.88 187 ILE A O 1
ATOM 1524 N N . GLN A 1 188 ? -4.942 -15.286 -0.347 1.00 97.56 188 GLN A N 1
ATOM 1525 C CA . GLN A 1 188 ? -4.581 -16.658 -0.679 1.00 97.56 188 GLN A CA 1
ATOM 1526 C C . GLN A 1 188 ? -5.531 -17.289 -1.707 1.00 97.56 188 GLN A C 1
ATOM 1528 O O . GLN A 1 188 ? -5.056 -18.014 -2.575 1.00 97.56 188 GLN A O 1
ATOM 1533 N N . SER A 1 189 ? -6.842 -17.029 -1.642 1.00 97.06 189 SER A N 1
ATOM 1534 C CA . SER A 1 189 ? -7.794 -17.547 -2.637 1.00 97.06 189 SER A CA 1
ATOM 1535 C C . SER A 1 189 ? -7.640 -16.891 -4.008 1.00 97.06 189 SER A C 1
ATOM 1537 O O . SER A 1 189 ? -7.928 -17.528 -5.015 1.00 97.06 189 SER A O 1
ATOM 1539 N N . LEU A 1 190 ? -7.154 -15.648 -4.053 1.00 97.31 190 LEU A N 1
ATOM 1540 C CA . LEU A 1 190 ? -6.817 -14.944 -5.293 1.00 97.31 190 LEU A CA 1
ATOM 1541 C C . LEU A 1 190 ? -5.443 -15.342 -5.854 1.00 97.31 190 LEU A C 1
ATOM 1543 O O . LEU A 1 190 ? -5.078 -14.905 -6.942 1.00 97.31 190 LEU A O 1
ATOM 1547 N N . MET A 1 191 ? -4.666 -16.153 -5.131 1.00 97.38 191 MET A N 1
ATOM 1548 C CA . MET A 1 191 ? -3.316 -16.530 -5.529 1.00 97.38 191 MET A CA 1
ATOM 1549 C C . MET A 1 191 ? -3.304 -17.829 -6.341 1.00 97.38 191 MET A C 1
ATOM 1551 O O . MET A 1 191 ? -3.603 -18.902 -5.818 1.00 97.38 191 MET A O 1
ATOM 1555 N N . GLN A 1 192 ? -2.861 -17.752 -7.595 1.00 94.50 192 GLN A N 1
ATOM 1556 C CA . GLN A 1 192 ? -2.600 -18.905 -8.463 1.00 94.50 192 GLN A CA 1
ATOM 1557 C C . GLN A 1 192 ? -1.107 -18.959 -8.782 1.00 94.50 192 GLN A C 1
ATOM 1559 O O . GLN A 1 192 ? -0.499 -17.941 -9.083 1.00 94.50 192 GLN A O 1
ATOM 1564 N N . ASP A 1 193 ? -0.467 -20.119 -8.621 1.00 92.44 193 ASP A N 1
ATOM 1565 C CA . ASP A 1 193 ? 0.980 -20.302 -8.843 1.00 92.44 193 ASP A CA 1
ATOM 1566 C C . ASP A 1 193 ? 1.902 -19.280 -8.140 1.00 92.44 193 ASP A C 1
ATOM 1568 O O . ASP A 1 193 ? 3.058 -19.076 -8.519 1.00 92.44 193 ASP A O 1
ATOM 1572 N N . GLY A 1 194 ? 1.426 -18.677 -7.047 1.00 95.50 194 GLY A N 1
ATOM 1573 C CA . GLY A 1 194 ? 2.174 -17.696 -6.265 1.00 95.50 194 GLY A CA 1
ATOM 1574 C C . GLY A 1 194 ? 2.025 -16.243 -6.724 1.00 95.50 194 GLY A C 1
ATOM 1575 O O . GLY A 1 194 ? 2.761 -15.414 -6.207 1.00 95.50 194 GLY A O 1
ATOM 1576 N N . ILE A 1 195 ? 1.117 -15.923 -7.652 1.00 98.00 195 ILE A N 1
ATOM 1577 C CA . ILE A 1 195 ? 0.782 -14.554 -8.081 1.00 98.00 195 ILE A CA 1
ATOM 1578 C C . ILE A 1 195 ? -0.712 -14.285 -7.847 1.00 98.00 195 ILE A C 1
ATOM 1580 O O . ILE A 1 195 ? -1.506 -15.223 -7.918 1.00 98.00 195 ILE A O 1
ATOM 1584 N N . THR A 1 196 ? -1.107 -13.054 -7.514 1.00 98.38 196 THR A N 1
ATOM 1585 C CA . THR A 1 196 ? -2.522 -12.706 -7.307 1.00 98.38 196 THR A CA 1
ATOM 1586 C C . THR A 1 196 ? -3.177 -12.209 -8.587 1.00 98.38 196 THR A C 1
ATOM 1588 O O . THR A 1 196 ? -2.545 -11.545 -9.415 1.00 98.38 196 THR A O 1
ATOM 1591 N N . GLN A 1 197 ? -4.457 -12.542 -8.728 1.00 97.94 197 GLN A N 1
ATOM 1592 C CA . GLN A 1 197 ? -5.349 -11.989 -9.739 1.00 97.94 197 GLN A CA 1
ATOM 1593 C C . GLN A 1 197 ? -6.329 -10.984 -9.119 1.00 97.94 197 GLN A C 1
ATOM 1595 O O . GLN A 1 197 ? -6.672 -11.094 -7.941 1.00 97.94 197 GLN A O 1
ATOM 1600 N N . VAL A 1 198 ? -6.842 -10.078 -9.953 1.00 96.75 198 VAL A N 1
ATOM 1601 C CA . VAL A 1 198 ? -7.727 -8.962 -9.570 1.00 96.75 198 VAL A CA 1
ATOM 1602 C C . VAL A 1 198 ? -8.911 -9.384 -8.696 1.00 96.75 198 VAL A C 1
ATOM 1604 O O . VAL A 1 198 ? -9.259 -8.688 -7.750 1.00 96.75 198 VAL A O 1
ATOM 1607 N N . SER A 1 199 ? -9.599 -10.473 -9.042 1.00 95.50 199 SER A N 1
ATOM 1608 C CA . SER A 1 199 ? -10.743 -11.012 -8.282 1.00 95.50 199 SER A CA 1
ATOM 1609 C C . SER A 1 199 ? -11.070 -12.433 -8.749 1.00 95.50 199 SER A C 1
ATOM 1611 O O . SER A 1 199 ? -10.474 -12.929 -9.703 1.00 95.50 199 SER A O 1
ATOM 1613 N N . GLU A 1 200 ? -12.059 -13.094 -8.145 1.00 92.38 200 GLU A N 1
ATOM 1614 C CA . GLU A 1 200 ? -12.566 -14.386 -8.643 1.00 92.38 200 GLU A CA 1
ATOM 1615 C C . GLU A 1 200 ? -13.139 -14.288 -10.074 1.00 92.38 200 GLU A C 1
ATOM 1617 O O . GLU A 1 200 ? -12.992 -15.215 -10.868 1.00 92.38 200 GLU A O 1
ATOM 1622 N N . GLU A 1 201 ? -13.759 -13.155 -10.422 1.00 92.75 201 GLU A N 1
ATOM 1623 C CA . GLU A 1 201 ? -14.392 -12.921 -11.731 1.00 92.75 201 GLU A CA 1
ATOM 1624 C C . GLU A 1 201 ? -13.414 -12.385 -12.787 1.00 92.75 201 GLU A C 1
ATOM 1626 O O . GLU A 1 201 ? -13.619 -12.570 -13.987 1.00 92.75 201 GLU A O 1
ATOM 1631 N N . ASN A 1 202 ? -12.368 -11.680 -12.351 1.00 94.56 202 ASN A N 1
ATOM 1632 C CA . ASN A 1 202 ? -11.360 -11.084 -13.216 1.00 94.56 202 ASN A CA 1
ATOM 1633 C C . ASN A 1 202 ? -9.994 -11.690 -12.901 1.00 94.56 202 ASN A C 1
ATOM 1635 O O . ASN A 1 202 ? -9.340 -11.309 -11.933 1.00 94.56 202 ASN A O 1
ATOM 1639 N N . THR A 1 203 ? -9.549 -12.597 -13.764 1.00 95.56 203 THR A N 1
ATOM 1640 C CA . THR A 1 203 ? -8.280 -13.316 -13.613 1.00 95.56 203 THR A CA 1
ATOM 1641 C C . THR A 1 203 ? -7.074 -12.526 -14.135 1.00 95.56 203 THR A C 1
ATOM 1643 O O . THR A 1 203 ? -6.007 -13.099 -14.332 1.00 95.56 203 THR A O 1
ATOM 1646 N N . THR A 1 204 ? -7.228 -11.234 -14.446 1.00 96.62 204 THR A N 1
ATOM 1647 C CA . THR A 1 204 ? -6.101 -10.406 -14.898 1.00 96.62 204 THR A CA 1
ATOM 1648 C C . THR A 1 204 ? -5.086 -10.259 -13.768 1.00 96.62 204 THR A C 1
ATOM 1650 O O . THR A 1 204 ? -5.460 -10.108 -12.609 1.00 96.62 204 THR A O 1
ATOM 1653 N N . VAL A 1 205 ? -3.801 -10.281 -14.117 1.00 97.81 205 VAL A N 1
ATOM 1654 C CA . VAL A 1 205 ? -2.683 -10.213 -13.174 1.00 97.81 205 VAL A CA 1
ATOM 1655 C C . VAL A 1 205 ? -1.892 -8.931 -13.441 1.00 97.81 205 VAL A C 1
ATOM 1657 O O . VAL A 1 205 ? -1.200 -8.815 -14.460 1.00 97.81 205 VAL A O 1
ATOM 1660 N N . TYR A 1 206 ? -2.024 -7.947 -12.547 1.00 97.94 206 TYR A N 1
ATOM 1661 C CA . TYR A 1 206 ? -1.378 -6.635 -12.660 1.00 97.94 206 TYR A CA 1
ATOM 1662 C C . TYR A 1 206 ? -0.153 -6.511 -11.754 1.00 97.94 206 TYR A C 1
ATOM 1664 O O . TYR A 1 206 ? -0.154 -6.955 -10.607 1.00 97.94 206 TYR A O 1
ATOM 1672 N N . LEU A 1 207 ? 0.888 -5.840 -12.255 1.00 97.88 207 LEU A N 1
ATOM 1673 C CA . LEU A 1 207 ? 2.114 -5.588 -11.495 1.00 97.88 207 LEU A CA 1
ATOM 1674 C C . LEU A 1 207 ? 1.855 -4.751 -10.239 1.00 97.88 207 LEU A C 1
ATOM 1676 O O . LEU A 1 207 ? 2.422 -5.036 -9.189 1.00 97.88 207 LEU A O 1
ATOM 1680 N N . MET A 1 208 ? 1.067 -3.680 -10.366 1.00 97.62 208 MET A N 1
ATOM 1681 C CA . MET A 1 208 ? 0.867 -2.713 -9.282 1.00 97.62 208 MET A CA 1
ATOM 1682 C C . MET A 1 208 ? 0.125 -3.362 -8.112 1.00 97.62 208 MET A C 1
ATOM 1684 O O . MET A 1 208 ? 0.643 -3.342 -7.000 1.00 97.62 208 MET A O 1
ATOM 1688 N N . ASP A 1 209 ? -0.975 -4.055 -8.394 1.00 98.25 209 ASP A N 1
ATOM 1689 C CA . ASP A 1 209 ? -1.777 -4.790 -7.412 1.00 98.25 209 ASP A CA 1
ATOM 1690 C C . ASP A 1 209 ? -0.922 -5.839 -6.677 1.00 98.25 209 ASP A C 1
ATOM 1692 O O . ASP A 1 209 ? -0.871 -5.890 -5.448 1.00 98.25 209 ASP A O 1
ATOM 1696 N N . ASN A 1 210 ? -0.115 -6.610 -7.413 1.00 98.62 210 ASN A N 1
ATOM 1697 C CA . ASN A 1 210 ? 0.782 -7.599 -6.811 1.00 98.62 210 ASN A CA 1
ATOM 1698 C C . ASN A 1 210 ? 1.894 -6.961 -5.950 1.00 98.62 210 ASN A C 1
ATOM 1700 O O . ASN A 1 210 ? 2.312 -7.542 -4.945 1.00 98.62 210 ASN A O 1
ATOM 1704 N N . LEU A 1 211 ? 2.380 -5.764 -6.301 1.00 98.62 211 LEU A N 1
ATOM 1705 C CA . LEU A 1 211 ? 3.333 -5.012 -5.474 1.00 98.62 211 LEU A CA 1
ATOM 1706 C C . LEU A 1 211 ? 2.686 -4.480 -4.188 1.00 98.62 211 LEU A C 1
ATOM 1708 O O . LEU A 1 211 ? 3.336 -4.485 -3.139 1.00 98.62 211 LEU A O 1
ATOM 1712 N N . GLU A 1 212 ? 1.420 -4.067 -4.245 1.00 98.69 212 GLU A N 1
ATOM 1713 C CA . GLU A 1 212 ? 0.634 -3.664 -3.074 1.00 98.69 212 GLU A CA 1
ATOM 1714 C C . GLU A 1 212 ? 0.425 -4.839 -2.122 1.00 98.69 212 GLU A C 1
ATOM 1716 O O . GLU A 1 212 ? 0.699 -4.714 -0.926 1.00 98.69 212 GLU A O 1
ATOM 1721 N N . VAL A 1 213 ? 0.038 -6.005 -2.649 1.00 98.75 213 VAL A N 1
ATOM 1722 C CA . VAL A 1 213 ? -0.066 -7.248 -1.873 1.00 98.75 213 VAL A CA 1
ATOM 1723 C C . VAL A 1 213 ? 1.283 -7.610 -1.256 1.00 98.75 213 VAL A C 1
ATOM 1725 O O . VAL A 1 213 ? 1.365 -7.864 -0.053 1.00 98.75 213 VAL A O 1
ATOM 1728 N N . TRP A 1 214 ? 2.366 -7.588 -2.041 1.00 98.81 214 TRP A N 1
ATOM 1729 C CA . TRP A 1 214 ? 3.706 -7.900 -1.542 1.00 98.81 214 TRP A CA 1
ATOM 1730 C C . TRP A 1 214 ? 4.116 -6.977 -0.392 1.00 98.81 214 TRP A C 1
ATOM 1732 O O . TRP A 1 214 ? 4.624 -7.457 0.626 1.00 98.81 214 TRP A O 1
ATOM 1742 N N . LYS A 1 215 ? 3.870 -5.669 -0.517 1.00 98.75 215 LYS A N 1
ATOM 1743 C CA . LYS A 1 215 ? 4.194 -4.699 0.534 1.00 98.75 215 LYS A CA 1
ATOM 1744 C C . LYS A 1 215 ? 3.305 -4.869 1.753 1.00 98.75 215 LYS A C 1
ATOM 1746 O O . LYS A 1 215 ? 3.814 -4.788 2.866 1.00 98.75 215 LYS A O 1
ATOM 1751 N N . GLY A 1 216 ? 2.023 -5.168 1.562 1.00 98.56 216 GLY A N 1
ATOM 1752 C CA . GLY A 1 216 ? 1.113 -5.493 2.654 1.00 98.56 216 GLY A CA 1
ATOM 1753 C C . GLY A 1 216 ? 1.608 -6.675 3.481 1.00 98.56 216 GLY A C 1
ATOM 1754 O O . GLY A 1 216 ? 1.738 -6.570 4.699 1.00 98.56 216 GLY A O 1
ATOM 1755 N N . LEU A 1 217 ? 1.986 -7.771 2.818 1.00 98.62 217 LEU A N 1
ATOM 1756 C CA . LEU A 1 217 ? 2.573 -8.937 3.482 1.00 98.62 217 LEU A CA 1
ATOM 1757 C C . LEU A 1 217 ? 3.922 -8.610 4.142 1.00 98.62 217 LEU A C 1
ATOM 1759 O O . LEU A 1 217 ? 4.192 -9.081 5.244 1.00 98.62 217 LEU A O 1
ATOM 1763 N N . TYR A 1 218 ? 4.766 -7.802 3.491 1.00 98.50 218 TYR A N 1
ATOM 1764 C CA . TYR A 1 218 ? 6.057 -7.377 4.037 1.00 98.50 218 TYR A CA 1
ATOM 1765 C C . TYR A 1 218 ? 5.896 -6.594 5.340 1.00 98.50 218 TYR A C 1
ATOM 1767 O O . TYR A 1 218 ? 6.527 -6.932 6.337 1.00 98.50 218 TYR A O 1
ATOM 1775 N N . GLU A 1 219 ? 5.057 -5.564 5.350 1.00 97.88 219 GLU A N 1
ATOM 1776 C CA . GLU A 1 219 ? 4.874 -4.706 6.523 1.00 97.88 219 GLU A CA 1
ATOM 1777 C C . GLU A 1 219 ? 4.204 -5.479 7.661 1.00 97.88 219 GLU A C 1
ATOM 1779 O O . GLU A 1 219 ? 4.597 -5.340 8.815 1.00 97.88 219 GLU A O 1
ATOM 1784 N N . LEU A 1 220 ? 3.264 -6.373 7.340 1.00 95.81 220 LEU A N 1
ATOM 1785 C CA . LEU A 1 220 ? 2.631 -7.237 8.331 1.00 95.81 220 LEU A CA 1
ATOM 1786 C C . LEU A 1 220 ? 3.607 -8.260 8.940 1.00 95.81 220 LEU A C 1
ATOM 1788 O O . LEU A 1 220 ? 3.562 -8.508 10.143 1.00 95.81 220 LEU A O 1
ATOM 1792 N N . GLU A 1 221 ? 4.516 -8.835 8.143 1.00 96.25 221 GLU A N 1
ATOM 1793 C CA . GLU A 1 221 ? 5.576 -9.720 8.649 1.00 96.25 221 GLU A CA 1
ATOM 1794 C C . GLU A 1 221 ? 6.498 -8.993 9.642 1.00 96.25 221 GLU A C 1
ATOM 1796 O O . GLU A 1 221 ? 6.926 -9.583 10.633 1.00 96.25 221 GLU A O 1
ATOM 1801 N N . HIS A 1 222 ? 6.797 -7.715 9.390 1.00 94.69 222 HIS A N 1
ATOM 1802 C CA . HIS A 1 222 ? 7.731 -6.922 10.196 1.00 94.69 222 HIS A CA 1
ATOM 1803 C C . HIS A 1 222 ? 7.055 -6.129 11.327 1.00 94.69 222 HIS A C 1
ATOM 1805 O O . HIS A 1 222 ? 7.745 -5.494 12.119 1.00 94.69 222 HIS A O 1
ATOM 1811 N N . ALA A 1 223 ? 5.730 -6.217 11.462 1.00 92.50 223 ALA A N 1
ATOM 1812 C CA . ALA A 1 223 ? 4.93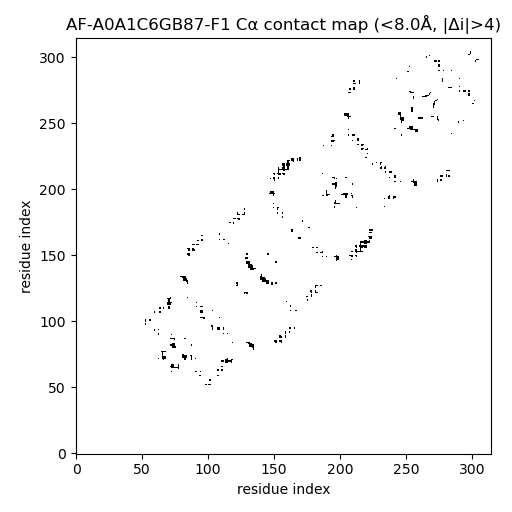4 -5.511 12.468 1.00 92.50 223 ALA A CA 1
ATOM 1813 C C . ALA A 1 223 ? 5.030 -6.088 13.900 1.00 92.50 223 ALA A C 1
ATOM 1815 O O . ALA A 1 223 ? 4.302 -5.657 14.791 1.00 92.50 223 ALA A O 1
ATOM 1816 N N . GLY A 1 224 ? 5.898 -7.075 14.145 1.00 83.62 224 GLY A N 1
ATOM 1817 C CA . GLY A 1 224 ? 6.073 -7.678 15.475 1.00 83.62 224 GLY A CA 1
ATOM 1818 C C . GLY A 1 224 ? 4.992 -8.694 15.867 1.00 83.62 224 GLY A C 1
ATOM 1819 O O . GLY A 1 224 ? 4.882 -9.054 17.039 1.00 83.62 224 GLY A O 1
ATOM 1820 N N . LEU A 1 225 ? 4.200 -9.174 14.901 1.00 87.00 225 LEU A N 1
ATOM 1821 C CA . LEU A 1 225 ? 3.232 -10.252 15.111 1.00 87.00 225 LEU A CA 1
ATOM 1822 C C . LEU A 1 225 ? 3.926 -11.592 15.405 1.00 87.00 225 LEU A C 1
ATOM 1824 O O . LEU A 1 225 ? 5.030 -11.870 14.934 1.00 87.00 225 LEU A O 1
ATOM 1828 N N . LYS A 1 226 ? 3.244 -12.454 16.165 1.00 85.94 226 LYS A N 1
ATOM 1829 C CA . LYS A 1 226 ? 3.652 -13.855 16.361 1.00 85.94 226 LYS A CA 1
ATOM 1830 C C . LYS A 1 226 ? 3.239 -14.697 15.148 1.00 85.94 226 LYS A C 1
ATOM 1832 O O . LYS A 1 226 ? 2.291 -14.354 14.451 1.00 85.94 226 LYS A O 1
ATOM 1837 N N . ASP A 1 227 ? 3.951 -15.798 14.914 1.00 85.94 227 ASP A N 1
ATOM 1838 C CA . ASP A 1 227 ? 3.605 -16.826 13.917 1.00 85.94 227 ASP A CA 1
ATOM 1839 C C . ASP A 1 227 ? 3.452 -16.321 12.466 1.00 85.94 227 ASP A C 1
ATOM 1841 O O . ASP A 1 227 ? 2.590 -16.755 11.704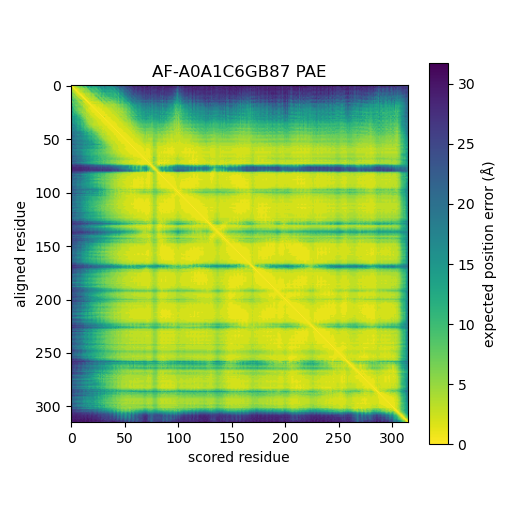 1.00 85.94 227 ASP A O 1
ATOM 1845 N N . VAL A 1 228 ? 4.356 -15.439 12.032 1.00 93.75 228 VAL A N 1
ATOM 1846 C CA . VAL A 1 228 ? 4.352 -14.832 10.682 1.00 93.75 228 VAL A CA 1
ATOM 1847 C C . VAL A 1 228 ? 4.889 -15.738 9.562 1.00 93.75 228 VAL A C 1
ATOM 1849 O O . VAL A 1 228 ? 5.095 -15.284 8.438 1.00 93.75 228 VAL A O 1
ATOM 1852 N N . GLN A 1 229 ? 5.132 -17.025 9.830 1.00 96.44 229 GLN A N 1
ATOM 1853 C CA . GLN A 1 229 ? 5.772 -17.935 8.871 1.00 96.44 229 GLN A CA 1
ATOM 1854 C C . GLN A 1 229 ? 4.956 -18.090 7.576 1.00 96.44 229 GLN A C 1
ATOM 1856 O O . GLN A 1 229 ? 5.515 -17.992 6.485 1.00 96.44 229 GLN A O 1
ATOM 1861 N N . ALA A 1 230 ? 3.632 -18.244 7.679 1.00 95.25 230 ALA A N 1
ATOM 1862 C CA . ALA A 1 230 ? 2.760 -18.345 6.508 1.00 95.25 230 ALA A CA 1
ATOM 1863 C C . ALA A 1 230 ? 2.753 -17.050 5.669 1.00 95.25 230 ALA A C 1
ATOM 1865 O O . ALA A 1 230 ? 2.769 -17.107 4.439 1.00 95.25 230 ALA A O 1
ATOM 1866 N N . ILE A 1 231 ? 2.795 -15.883 6.327 1.00 97.62 231 ILE A N 1
ATOM 1867 C CA . ILE A 1 231 ? 2.879 -14.566 5.671 1.00 97.62 231 ILE A CA 1
ATOM 1868 C C . ILE A 1 231 ? 4.199 -14.459 4.898 1.00 97.62 231 ILE A C 1
ATOM 1870 O O . ILE A 1 231 ? 4.202 -14.103 3.720 1.00 97.62 231 ILE A O 1
ATOM 1874 N N . ARG A 1 232 ? 5.315 -14.840 5.532 1.00 97.75 232 ARG A N 1
ATOM 1875 C CA . ARG A 1 232 ? 6.644 -14.864 4.908 1.00 97.75 232 ARG A CA 1
ATOM 1876 C C . ARG A 1 232 ? 6.686 -15.775 3.684 1.00 97.75 232 ARG A C 1
ATOM 1878 O O . ARG A 1 232 ? 7.238 -15.396 2.654 1.00 97.75 232 ARG A O 1
ATOM 1885 N N . GLU A 1 233 ? 6.133 -16.980 3.782 1.00 97.06 233 GLU A N 1
ATOM 1886 C CA . GLU A 1 233 ? 6.105 -17.935 2.669 1.00 97.06 233 GLU A CA 1
ATOM 1887 C C . GLU A 1 233 ? 5.292 -17.412 1.485 1.00 97.06 233 GLU A C 1
ATOM 1889 O O . GLU A 1 233 ? 5.760 -17.479 0.346 1.00 97.06 233 GLU A O 1
ATOM 1894 N N . MET A 1 234 ? 4.113 -16.846 1.754 1.00 97.50 234 MET A N 1
ATOM 1895 C CA . MET A 1 234 ? 3.275 -16.207 0.741 1.00 97.50 234 MET A CA 1
ATOM 1896 C C . MET A 1 234 ? 4.013 -15.041 0.071 1.00 97.50 234 MET A C 1
ATOM 1898 O O . MET A 1 234 ? 4.116 -15.002 -1.155 1.00 97.50 234 MET A O 1
ATOM 1902 N N . ARG A 1 235 ? 4.618 -14.146 0.864 1.00 98.31 235 ARG A N 1
ATOM 1903 C CA . ARG A 1 235 ? 5.404 -13.009 0.365 1.00 98.31 235 ARG A CA 1
ATOM 1904 C C . ARG A 1 235 ? 6.570 -13.451 -0.513 1.00 98.31 235 ARG A C 1
ATOM 1906 O O . ARG A 1 235 ? 6.798 -12.857 -1.563 1.00 98.31 235 ARG A O 1
ATOM 1913 N N . ASN A 1 236 ? 7.319 -14.473 -0.099 1.00 97.62 236 ASN A N 1
ATOM 1914 C CA . ASN A 1 236 ? 8.486 -14.951 -0.842 1.00 97.62 236 ASN A CA 1
ATOM 1915 C C . ASN A 1 236 ? 8.094 -15.576 -2.188 1.00 97.62 236 ASN A C 1
ATOM 1917 O O . ASN A 1 236 ? 8.774 -15.333 -3.187 1.00 97.62 236 ASN A O 1
ATOM 1921 N N . LYS A 1 237 ? 6.995 -16.344 -2.233 1.00 97.06 237 LYS A N 1
ATOM 1922 C CA . LYS A 1 237 ? 6.437 -16.874 -3.489 1.00 97.06 237 LYS A CA 1
ATOM 1923 C C . LYS A 1 237 ? 6.036 -15.737 -4.427 1.00 97.06 237 LYS A C 1
ATOM 1925 O O . LYS A 1 237 ? 6.472 -15.718 -5.577 1.00 97.06 237 LYS A O 1
ATOM 1930 N N . LEU A 1 238 ? 5.307 -14.758 -3.893 1.00 98.06 238 LEU A N 1
ATOM 1931 C CA . LEU A 1 238 ? 4.869 -13.575 -4.623 1.00 98.06 238 LEU A CA 1
ATOM 1932 C C . LEU A 1 238 ? 6.041 -12.764 -5.182 1.00 98.06 238 LEU A C 1
ATOM 1934 O O . LEU A 1 238 ? 6.072 -12.442 -6.365 1.00 98.06 238 LEU A O 1
ATOM 1938 N N . GLN A 1 239 ? 7.063 -12.513 -4.365 1.00 97.94 239 GLN A N 1
ATOM 1939 C CA . GLN A 1 239 ? 8.270 -11.802 -4.784 1.00 97.94 239 GLN A CA 1
ATOM 1940 C C . GLN A 1 239 ? 8.972 -12.491 -5.962 1.00 97.94 239 GLN A C 1
ATOM 1942 O O . GLN A 1 239 ? 9.392 -11.823 -6.908 1.00 97.94 239 GLN A O 1
ATOM 1947 N N . ALA A 1 240 ? 9.095 -13.821 -5.915 1.00 96.19 240 ALA A N 1
ATOM 1948 C CA . ALA A 1 240 ? 9.725 -14.591 -6.982 1.00 96.19 240 ALA A CA 1
ATOM 1949 C C . ALA A 1 240 ? 8.924 -14.522 -8.293 1.00 96.19 240 ALA A C 1
ATOM 1951 O O . ALA A 1 240 ? 9.522 -14.386 -9.363 1.00 96.19 240 ALA A O 1
ATOM 1952 N N . GLN A 1 241 ? 7.590 -14.578 -8.216 1.00 97.31 241 GLN A N 1
ATOM 1953 C CA . GLN A 1 241 ? 6.732 -14.466 -9.395 1.00 97.31 241 GLN A CA 1
ATOM 1954 C C . GLN A 1 241 ? 6.725 -13.053 -9.976 1.00 97.31 241 GLN A C 1
ATOM 1956 O O . GLN A 1 241 ? 6.836 -12.916 -11.191 1.00 97.31 241 GLN A O 1
ATOM 1961 N N . ILE A 1 242 ? 6.696 -12.004 -9.145 1.00 96.88 242 ILE A N 1
ATOM 1962 C CA . ILE A 1 242 ? 6.732 -10.616 -9.630 1.00 96.88 242 ILE A CA 1
ATOM 1963 C C . ILE A 1 242 ? 7.969 -10.374 -10.504 1.00 96.88 242 ILE A C 1
ATOM 1965 O O . ILE A 1 242 ? 7.859 -9.864 -11.621 1.00 96.88 242 ILE A O 1
ATOM 1969 N N . GLU A 1 243 ? 9.154 -10.776 -10.029 1.00 92.75 243 GLU A N 1
ATOM 1970 C CA . GLU A 1 243 ? 10.379 -10.636 -10.821 1.00 92.75 243 GLU A CA 1
ATOM 1971 C C . GLU A 1 243 ? 10.329 -11.458 -12.112 1.00 92.75 243 GLU A C 1
ATOM 1973 O O . GLU A 1 243 ? 10.752 -10.974 -13.157 1.00 92.75 243 GLU A O 1
ATOM 1978 N N . LYS A 1 244 ? 9.826 -12.694 -12.052 1.00 94.19 244 LYS A N 1
ATOM 1979 C CA . LYS A 1 244 ? 9.790 -13.605 -13.202 1.00 94.19 244 LYS A CA 1
ATOM 1980 C C . LYS A 1 244 ? 8.822 -13.139 -14.293 1.00 94.19 244 LYS A C 1
ATOM 1982 O O . LYS A 1 244 ? 9.143 -13.255 -15.472 1.00 94.19 244 LYS A O 1
ATOM 1987 N N . LEU A 1 245 ? 7.639 -12.677 -13.904 1.00 95.50 245 LEU A N 1
ATOM 1988 C CA . LEU A 1 245 ? 6.519 -12.431 -14.812 1.00 95.50 245 LEU A CA 1
ATOM 1989 C C . LEU A 1 245 ? 6.524 -11.019 -15.393 1.00 95.50 245 LEU A C 1
ATOM 1991 O O . LEU A 1 245 ? 6.128 -10.826 -16.544 1.00 95.50 245 LEU A O 1
ATOM 1995 N N . PHE A 1 246 ? 6.971 -10.027 -14.618 1.00 95.69 246 PHE A N 1
ATOM 1996 C CA . PHE A 1 246 ? 6.856 -8.627 -15.024 1.00 95.69 246 PHE A CA 1
ATOM 1997 C C . PHE A 1 246 ? 8.164 -7.990 -15.473 1.00 95.69 246 PHE A C 1
ATOM 1999 O O . PHE A 1 246 ? 8.110 -6.995 -16.198 1.00 95.69 246 PHE A O 1
ATOM 2006 N N . TRP A 1 247 ? 9.328 -8.516 -15.085 1.00 94.12 247 TRP A N 1
ATOM 2007 C CA . TRP A 1 247 ? 10.586 -7.983 -15.598 1.00 94.12 247 TRP A CA 1
ATOM 2008 C C . TRP A 1 247 ? 10.804 -8.431 -17.047 1.00 94.12 247 TRP A C 1
ATOM 2010 O O . TRP A 1 247 ? 10.987 -9.611 -17.338 1.00 94.12 247 TRP A O 1
ATOM 2020 N N . ASP A 1 248 ? 10.806 -7.477 -17.973 1.00 92.56 248 ASP A N 1
ATOM 2021 C CA . ASP A 1 248 ? 11.147 -7.707 -19.372 1.00 92.56 248 ASP A CA 1
ATOM 2022 C C . ASP A 1 248 ? 12.634 -7.424 -19.587 1.00 92.56 248 ASP A C 1
ATOM 2024 O O . ASP A 1 248 ? 13.048 -6.270 -19.719 1.00 92.56 248 ASP A O 1
ATOM 2028 N N . ASP A 1 249 ? 13.446 -8.481 -19.636 1.00 90.25 249 ASP A N 1
ATOM 2029 C CA . ASP A 1 249 ? 14.887 -8.329 -19.832 1.00 90.25 249 ASP A CA 1
ATOM 2030 C C . ASP A 1 249 ? 15.260 -7.897 -21.261 1.00 90.25 249 ASP A C 1
ATOM 2032 O O . ASP A 1 249 ? 16.271 -7.232 -21.458 1.00 90.25 249 ASP A O 1
ATOM 2036 N N . ALA A 1 250 ? 14.430 -8.159 -22.272 1.00 91.81 250 ALA A N 1
ATOM 2037 C CA . ALA A 1 250 ? 14.726 -7.687 -23.626 1.00 91.81 250 ALA A CA 1
ATOM 2038 C C . ALA A 1 250 ? 14.603 -6.158 -23.717 1.00 91.81 250 ALA A C 1
ATOM 2040 O O . ALA A 1 250 ? 15.437 -5.492 -24.330 1.00 91.81 250 ALA A O 1
ATOM 2041 N N . ASN A 1 251 ? 13.577 -5.597 -23.071 1.00 91.75 251 ASN A N 1
ATOM 2042 C CA . ASN A 1 251 ? 13.279 -4.164 -23.126 1.00 91.75 251 ASN A CA 1
ATOM 2043 C C . ASN A 1 251 ? 13.701 -3.388 -21.872 1.00 91.75 251 ASN A C 1
ATOM 2045 O O . ASN A 1 251 ? 13.507 -2.173 -21.818 1.00 91.75 251 ASN A O 1
ATOM 2049 N N . GLN A 1 252 ? 14.284 -4.069 -20.882 1.00 92.12 252 GLN A N 1
ATOM 2050 C CA . GLN A 1 252 ? 14.812 -3.482 -19.650 1.00 92.12 252 GLN A CA 1
ATOM 2051 C C . GLN A 1 252 ? 13.764 -2.652 -18.890 1.00 92.12 252 GLN A C 1
ATOM 2053 O O . GLN A 1 252 ? 14.042 -1.537 -18.441 1.00 92.12 252 GLN A O 1
ATOM 2058 N N . ARG A 1 253 ? 12.542 -3.187 -18.782 1.00 93.19 253 ARG A N 1
ATOM 2059 C CA . ARG A 1 253 ? 11.366 -2.485 -18.247 1.00 93.19 253 ARG A CA 1
ATOM 2060 C C . ARG A 1 253 ? 10.423 -3.425 -17.503 1.00 93.19 253 ARG A C 1
ATOM 2062 O O . ARG A 1 253 ? 10.474 -4.638 -17.677 1.00 93.19 253 ARG A O 1
ATOM 2069 N N . TRP A 1 254 ? 9.513 -2.842 -16.738 1.00 94.94 254 TRP A N 1
ATOM 2070 C CA . TRP A 1 254 ? 8.421 -3.554 -16.087 1.00 94.94 254 TRP A CA 1
ATOM 2071 C C . TRP A 1 254 ? 7.189 -3.632 -16.998 1.00 94.94 254 TRP A C 1
ATOM 2073 O O . TRP A 1 254 ? 6.781 -2.631 -17.599 1.00 94.94 254 TRP A O 1
ATOM 2083 N N . ARG A 1 255 ? 6.593 -4.820 -17.105 1.00 95.69 255 ARG A N 1
ATOM 2084 C CA . ARG A 1 255 ? 5.285 -5.056 -17.734 1.00 95.69 255 ARG A CA 1
ATOM 2085 C C . ARG A 1 255 ? 4.174 -4.630 -16.777 1.00 95.69 255 ARG A C 1
ATOM 2087 O O . ARG A 1 255 ? 4.327 -4.751 -15.569 1.00 95.69 255 ARG A O 1
ATOM 2094 N N . ILE A 1 256 ? 3.055 -4.148 -17.313 1.00 95.88 256 ILE A N 1
ATOM 2095 C CA . ILE A 1 256 ? 1.888 -3.757 -16.500 1.00 95.88 256 ILE A CA 1
ATOM 2096 C C . ILE A 1 256 ? 1.018 -4.976 -16.183 1.00 95.88 256 ILE A C 1
ATOM 2098 O O . ILE A 1 256 ? 0.558 -5.129 -15.058 1.00 95.88 256 ILE A O 1
ATOM 2102 N N . ILE A 1 257 ? 0.813 -5.829 -17.188 1.00 95.81 257 ILE A N 1
ATOM 2103 C CA . ILE A 1 257 ? 0.022 -7.059 -17.125 1.00 95.81 257 ILE A CA 1
ATOM 2104 C C . ILE A 1 257 ? 0.964 -8.230 -17.380 1.00 95.81 257 ILE A C 1
ATOM 2106 O O . ILE A 1 257 ? 1.855 -8.128 -18.235 1.00 95.81 257 ILE A O 1
ATOM 2110 N N . GLU A 1 258 ? 0.753 -9.333 -16.667 1.00 90.69 258 GLU A N 1
ATOM 2111 C CA . GLU A 1 258 ? 1.481 -10.579 -16.889 1.00 90.69 258 GLU A CA 1
ATOM 2112 C C . GLU A 1 258 ? 1.469 -10.963 -18.380 1.00 90.69 258 GLU A C 1
ATOM 2114 O O . GLU A 1 258 ? 0.444 -10.894 -19.056 1.00 90.69 258 GLU A O 1
ATOM 2119 N N . ASN A 1 259 ? 2.633 -11.349 -18.915 1.00 80.12 259 ASN A N 1
ATOM 2120 C CA . ASN A 1 259 ? 2.808 -11.809 -20.300 1.00 80.12 259 ASN A CA 1
ATOM 2121 C C . ASN A 1 259 ? 2.380 -10.814 -21.404 1.00 80.12 259 ASN A C 1
ATOM 2123 O O . ASN A 1 259 ? 2.460 -11.136 -22.590 1.00 80.12 259 ASN A O 1
ATOM 2127 N N . SER A 1 260 ? 2.016 -9.571 -21.068 1.00 88.00 260 SER A N 1
ATOM 2128 C CA . SER A 1 260 ? 1.710 -8.533 -22.055 1.00 88.00 260 SER A CA 1
ATOM 2129 C C . SER A 1 260 ? 2.964 -7.763 -22.455 1.00 88.00 260 SER A C 1
ATOM 2131 O O . SER A 1 260 ? 3.753 -7.337 -21.609 1.00 88.00 260 SER A O 1
ATOM 2133 N N . ASN A 1 261 ? 3.154 -7.571 -23.761 1.00 87.19 261 ASN A N 1
ATOM 2134 C CA . ASN A 1 261 ? 4.180 -6.676 -24.303 1.00 87.19 261 ASN A CA 1
ATOM 2135 C C . ASN A 1 261 ? 3.642 -5.259 -24.562 1.00 87.19 261 ASN A C 1
ATOM 2137 O O . ASN A 1 261 ? 4.440 -4.383 -24.907 1.00 87.19 261 ASN A O 1
ATOM 2141 N N . LEU A 1 262 ? 2.329 -5.026 -24.407 1.00 88.69 262 LEU A N 1
ATOM 2142 C CA . LEU A 1 262 ? 1.707 -3.732 -24.687 1.00 88.69 262 LEU A CA 1
ATOM 2143 C C . LEU A 1 262 ? 2.359 -2.651 -23.823 1.00 88.69 262 LEU A C 1
ATOM 2145 O O . LEU A 1 262 ? 2.482 -2.806 -22.607 1.00 88.69 262 LEU A O 1
ATOM 2149 N N . TYR A 1 263 ? 2.837 -1.594 -24.477 1.00 88.81 263 TYR A N 1
ATOM 2150 C CA . TYR A 1 263 ? 3.525 -0.508 -23.800 1.00 88.81 263 TYR A CA 1
ATOM 2151 C C . TYR A 1 263 ? 3.467 0.789 -24.583 1.00 88.81 263 TYR A C 1
ATOM 2153 O O . TYR A 1 263 ? 3.948 0.873 -25.715 1.00 88.81 263 TYR A O 1
ATOM 2161 N N . HIS A 1 264 ? 2.955 1.822 -23.937 1.00 88.19 264 HIS A N 1
ATOM 2162 C CA . HIS A 1 264 ? 2.866 3.167 -24.468 1.00 88.19 264 HIS A CA 1
ATOM 2163 C C . HIS A 1 264 ? 3.835 4.064 -23.711 1.00 88.19 264 HIS A C 1
ATOM 2165 O O . HIS A 1 264 ? 3.505 4.713 -22.727 1.00 88.19 264 HIS A O 1
ATOM 2171 N N . GLN A 1 265 ? 5.065 4.148 -24.215 1.00 82.31 265 GLN A N 1
ATOM 2172 C CA . GLN A 1 265 ? 6.170 4.864 -23.571 1.00 82.31 265 GLN A CA 1
ATOM 2173 C C . GLN A 1 265 ? 5.856 6.329 -23.180 1.00 82.31 265 GLN A C 1
ATOM 2175 O O . GLN A 1 265 ? 6.493 6.886 -22.278 1.00 82.31 265 GLN A O 1
ATOM 2180 N N . LYS A 1 266 ? 4.918 6.975 -23.885 1.00 89.12 266 LYS A N 1
ATOM 2181 C CA . LYS A 1 266 ? 4.514 8.370 -23.660 1.00 89.12 266 LYS A CA 1
ATOM 2182 C C . LYS A 1 266 ? 3.401 8.530 -22.622 1.00 89.12 266 LYS A C 1
ATOM 2184 O O . LYS A 1 266 ? 3.221 9.647 -22.143 1.00 89.12 266 LYS A O 1
ATOM 2189 N N . GLU A 1 267 ? 2.699 7.460 -22.266 1.00 90.19 267 GLU A N 1
ATOM 2190 C CA . GLU A 1 267 ? 1.605 7.513 -21.302 1.00 90.19 267 GLU A CA 1
ATOM 2191 C C . GLU A 1 267 ? 2.146 7.582 -19.877 1.00 90.19 267 GLU A C 1
ATOM 2193 O O . GLU A 1 267 ? 3.040 6.830 -19.480 1.00 90.19 267 GLU A O 1
ATOM 2198 N N . PHE A 1 268 ? 1.617 8.527 -19.097 1.00 90.44 268 PHE A N 1
ATOM 2199 C CA . PHE A 1 268 ? 2.006 8.679 -17.695 1.00 90.44 268 PHE A CA 1
ATOM 2200 C C . PHE A 1 268 ? 1.539 7.476 -16.878 1.00 90.44 268 PHE A C 1
ATOM 2202 O O . PHE A 1 268 ? 2.326 6.891 -16.137 1.00 90.44 268 PHE A O 1
ATOM 2209 N N . TYR A 1 269 ? 0.277 7.096 -17.053 1.00 90.69 269 TYR A N 1
ATOM 2210 C CA . TYR A 1 269 ? -0.358 5.974 -16.382 1.00 90.69 269 TYR A CA 1
ATOM 2211 C C . TYR A 1 269 ? -1.093 5.110 -17.420 1.00 90.69 269 TYR A C 1
ATOM 2213 O O . TYR A 1 269 ? -1.730 5.684 -18.304 1.00 90.69 269 TYR A O 1
ATOM 2221 N N . PRO A 1 270 ? -1.037 3.771 -17.314 1.00 91.88 270 PRO A N 1
ATOM 2222 C CA . PRO A 1 270 ? -0.290 3.006 -16.306 1.00 91.88 270 PRO A CA 1
ATOM 2223 C C . PRO A 1 270 ? 1.210 2.865 -16.627 1.00 91.88 270 PRO A C 1
ATOM 2225 O O . PRO A 1 270 ? 2.019 2.667 -15.723 1.00 91.88 270 PRO A O 1
ATOM 2228 N N . ASP A 1 271 ? 1.600 3.018 -17.894 1.00 92.44 271 ASP A N 1
ATOM 2229 C CA . ASP A 1 271 ? 2.923 2.672 -18.428 1.00 92.44 271 ASP A CA 1
ATOM 2230 C C . ASP A 1 271 ? 4.109 3.337 -17.740 1.00 92.44 271 ASP A C 1
ATOM 2232 O O . ASP A 1 271 ? 5.069 2.653 -17.374 1.00 92.44 271 ASP A O 1
ATOM 2236 N N . GLY A 1 272 ? 4.071 4.661 -17.579 1.00 93.19 272 GLY A N 1
ATOM 2237 C CA . GLY A 1 272 ? 5.128 5.410 -16.911 1.00 93.19 272 GLY A CA 1
ATOM 2238 C C . GLY A 1 272 ? 5.236 5.049 -15.430 1.00 93.19 272 GLY A C 1
ATOM 2239 O O . GLY A 1 272 ? 6.329 4.737 -14.954 1.00 93.19 272 GLY A O 1
ATOM 2240 N N . VAL A 1 273 ? 4.110 5.080 -14.713 1.00 93.62 273 VAL A N 1
ATOM 2241 C CA . VAL A 1 273 ? 4.037 4.812 -13.267 1.00 93.62 273 VAL A CA 1
ATOM 2242 C C . VAL A 1 273 ? 4.516 3.399 -12.937 1.00 93.62 273 VAL A C 1
ATOM 2244 O O . VAL A 1 273 ? 5.330 3.244 -12.025 1.00 93.62 273 VAL A O 1
ATOM 2247 N N . ALA A 1 274 ? 4.125 2.391 -13.723 1.00 94.88 274 ALA A N 1
ATOM 2248 C CA . ALA A 1 274 ? 4.562 1.007 -13.535 1.00 94.88 274 ALA A CA 1
ATOM 2249 C C . ALA A 1 274 ? 6.097 0.863 -13.492 1.00 94.88 274 ALA A C 1
ATOM 2251 O O . ALA A 1 274 ? 6.622 0.042 -12.743 1.00 94.88 274 ALA A O 1
ATOM 2252 N N . GLN A 1 275 ? 6.844 1.706 -14.219 1.00 95.00 275 GLN A N 1
ATOM 2253 C CA . GLN A 1 275 ? 8.313 1.636 -14.238 1.00 95.00 275 GLN A CA 1
ATOM 2254 C C . GLN A 1 275 ? 8.966 2.050 -12.920 1.00 95.00 275 GLN A C 1
ATOM 2256 O O . GLN A 1 275 ? 10.092 1.640 -12.631 1.00 95.00 275 GLN A O 1
ATOM 2261 N N . ILE A 1 276 ? 8.291 2.885 -12.131 1.00 94.56 276 ILE A N 1
ATOM 2262 C CA . ILE A 1 276 ? 8.794 3.373 -10.844 1.00 94.56 276 ILE A CA 1
ATOM 2263 C C . ILE A 1 276 ? 8.057 2.765 -9.653 1.00 94.56 276 ILE A C 1
ATOM 2265 O O . ILE A 1 276 ? 8.526 2.916 -8.531 1.00 94.56 276 ILE A O 1
ATOM 2269 N N . TYR A 1 277 ? 6.956 2.053 -9.876 1.00 95.50 277 TYR A N 1
ATOM 2270 C CA . TYR A 1 277 ? 6.143 1.463 -8.816 1.00 95.50 277 TYR A CA 1
ATOM 2271 C C . TYR A 1 277 ? 6.927 0.529 -7.875 1.00 95.50 277 TYR A C 1
ATOM 2273 O O . TYR A 1 277 ? 6.813 0.697 -6.661 1.00 95.50 277 TYR A O 1
ATOM 2281 N N . PRO A 1 278 ? 7.840 -0.339 -8.368 1.00 96.19 278 PRO A N 1
ATOM 2282 C CA . PRO A 1 278 ? 8.726 -1.112 -7.494 1.00 96.19 278 PRO A CA 1
ATOM 2283 C C . PRO A 1 278 ? 9.573 -0.251 -6.545 1.00 96.19 278 PRO A C 1
ATOM 2285 O O . PRO A 1 278 ? 9.850 -0.671 -5.429 1.00 96.19 278 PRO A O 1
ATOM 2288 N N . LEU A 1 279 ? 9.975 0.966 -6.944 1.00 93.88 279 LEU A N 1
ATOM 2289 C CA . LEU A 1 279 ? 10.676 1.888 -6.036 1.00 93.88 279 LEU A CA 1
ATOM 2290 C C . LEU A 1 279 ? 9.750 2.453 -4.967 1.00 93.88 279 LEU A C 1
ATOM 2292 O O . LEU A 1 279 ? 10.187 2.591 -3.831 1.00 93.88 279 LEU A O 1
ATOM 2296 N N . ILE A 1 280 ? 8.515 2.804 -5.337 1.00 92.19 280 ILE A N 1
ATOM 2297 C CA . ILE A 1 280 ? 7.522 3.380 -4.418 1.00 92.19 280 ILE A CA 1
ATOM 2298 C C . ILE A 1 280 ? 7.239 2.399 -3.278 1.00 92.19 280 ILE A C 1
ATOM 2300 O O . ILE A 1 280 ? 7.199 2.797 -2.120 1.00 92.19 280 ILE A O 1
ATOM 2304 N N . TYR A 1 281 ? 7.117 1.116 -3.610 1.00 95.38 281 TYR A N 1
ATOM 2305 C CA . TYR A 1 281 ? 6.836 0.054 -2.647 1.00 95.38 281 TYR A CA 1
ATOM 2306 C C . TYR A 1 281 ? 8.103 -0.566 -2.043 1.00 95.38 281 TYR A C 1
ATOM 2308 O O . TYR A 1 281 ? 8.003 -1.506 -1.264 1.00 95.38 281 TYR A O 1
ATOM 2316 N N . GLU A 1 282 ? 9.292 -0.032 -2.350 1.00 95.25 282 GLU A N 1
ATOM 2317 C CA . GLU A 1 282 ? 10.588 -0.525 -1.852 1.00 95.25 282 GLU A CA 1
ATOM 2318 C C . GLU A 1 282 ? 10.843 -2.008 -2.176 1.00 95.25 282 GLU A C 1
ATOM 2320 O O . GLU A 1 282 ? 11.519 -2.730 -1.439 1.00 95.25 282 GLU A O 1
ATOM 2325 N N . PHE A 1 283 ? 10.314 -2.465 -3.308 1.00 96.75 283 PHE A N 1
ATOM 2326 C CA . PHE A 1 283 ? 10.462 -3.834 -3.768 1.00 96.75 283 PHE A CA 1
ATOM 2327 C C . PHE A 1 283 ? 11.941 -4.159 -4.050 1.00 96.75 283 PHE A C 1
ATOM 2329 O O . PHE A 1 283 ? 12.637 -3.388 -4.731 1.00 96.75 283 PHE A O 1
ATOM 2336 N N . PRO A 1 284 ? 12.464 -5.292 -3.547 1.00 93.88 284 PRO A N 1
ATOM 2337 C CA . PRO A 1 284 ? 13.853 -5.669 -3.732 1.00 93.88 284 PRO A CA 1
ATOM 2338 C C . PRO A 1 284 ? 14.088 -6.114 -5.174 1.00 93.88 284 PRO A C 1
ATOM 2340 O O . PRO A 1 284 ? 13.834 -7.252 -5.542 1.00 93.88 284 PRO A O 1
ATOM 2343 N N . VAL A 1 285 ? 14.633 -5.211 -5.982 1.00 89.25 285 VAL A N 1
ATOM 2344 C CA . VAL A 1 285 ? 15.056 -5.510 -7.354 1.00 89.25 285 VAL A CA 1
ATOM 2345 C C . VAL A 1 285 ? 16.502 -6.011 -7.382 1.00 89.25 285 VAL A C 1
ATOM 2347 O O . VAL A 1 285 ? 17.398 -5.370 -6.816 1.00 89.25 285 VAL A O 1
ATOM 2350 N N . LYS A 1 286 ? 16.763 -7.115 -8.097 1.00 84.81 286 LYS A N 1
ATOM 2351 C CA . LYS A 1 286 ? 18.128 -7.647 -8.316 1.00 84.81 286 LYS A CA 1
ATOM 2352 C C . LYS A 1 286 ? 19.104 -6.591 -8.843 1.00 84.81 286 LYS A C 1
ATOM 2354 O O . LYS A 1 286 ? 20.234 -6.479 -8.370 1.00 84.81 286 LYS A O 1
ATOM 2359 N N . GLU A 1 287 ? 18.659 -5.763 -9.788 1.00 84.00 287 GLU A N 1
ATOM 2360 C CA . GLU A 1 287 ? 19.513 -4.798 -10.479 1.00 84.00 287 GLU A CA 1
ATOM 2361 C C . GLU A 1 287 ? 19.153 -3.341 -10.171 1.00 84.00 287 GLU A C 1
ATOM 2363 O O . GLU A 1 287 ? 18.594 -2.605 -10.986 1.00 84.00 287 GLU A O 1
ATOM 2368 N N . LYS A 1 288 ? 19.579 -2.866 -8.995 1.00 85.56 288 LYS A N 1
ATOM 2369 C CA . LYS A 1 288 ? 19.349 -1.480 -8.536 1.00 85.56 288 LYS A CA 1
ATOM 2370 C C . LYS A 1 288 ? 19.792 -0.400 -9.536 1.00 85.56 288 LYS A C 1
ATOM 2372 O O . LYS A 1 288 ? 19.242 0.700 -9.535 1.00 85.56 288 LYS A O 1
ATOM 2377 N N . LYS A 1 289 ? 20.791 -0.676 -10.387 1.00 88.31 289 LYS A N 1
ATOM 2378 C CA . LYS A 1 289 ? 21.230 0.255 -11.444 1.00 88.31 289 LYS A CA 1
ATOM 2379 C C . LYS A 1 289 ? 20.151 0.457 -12.513 1.00 88.31 289 LYS A C 1
ATOM 2381 O O . LYS A 1 289 ? 19.913 1.600 -12.895 1.00 88.31 289 LYS A O 1
ATOM 2386 N N . LYS A 1 290 ? 19.473 -0.612 -12.940 1.00 88.00 290 LYS A N 1
ATOM 2387 C CA . LYS A 1 290 ? 18.393 -0.561 -13.938 1.00 88.00 290 LYS A CA 1
ATOM 2388 C C . LYS A 1 290 ? 17.211 0.250 -13.414 1.00 88.00 290 LYS A C 1
ATOM 2390 O O . LYS A 1 290 ? 16.738 1.167 -14.077 1.00 88.00 290 LYS A O 1
ATOM 2395 N N . GLN A 1 291 ? 16.853 0.042 -12.151 1.00 89.19 291 GLN A N 1
ATOM 2396 C CA . GLN A 1 291 ? 15.780 0.799 -11.513 1.00 89.19 291 GLN A CA 1
ATOM 2397 C C . GLN A 1 291 ? 16.080 2.310 -11.401 1.00 89.19 291 GLN A C 1
ATOM 2399 O O . GLN A 1 291 ? 15.192 3.142 -11.587 1.00 89.19 291 GLN A O 1
ATOM 2404 N N . LYS A 1 292 ? 17.346 2.698 -11.176 1.00 90.81 292 LYS A N 1
ATOM 2405 C CA . LYS A 1 292 ? 17.768 4.113 -11.232 1.00 90.81 292 LYS A CA 1
ATOM 2406 C C . LYS A 1 292 ? 17.625 4.715 -12.633 1.00 90.81 292 LYS A C 1
ATOM 2408 O O . LYS A 1 292 ? 17.275 5.888 -12.752 1.00 90.81 292 LYS A O 1
ATOM 2413 N N . ILE A 1 293 ? 17.898 3.933 -13.680 1.00 93.56 293 ILE A N 1
ATOM 2414 C CA . ILE A 1 293 ? 17.721 4.367 -15.073 1.00 93.56 293 ILE A CA 1
ATOM 2415 C C . ILE A 1 293 ? 16.237 4.614 -15.357 1.00 93.56 293 ILE A C 1
ATOM 2417 O O . ILE A 1 293 ? 15.903 5.687 -15.856 1.00 93.56 293 ILE A O 1
ATOM 2421 N N . LEU A 1 294 ? 15.354 3.688 -14.970 1.00 93.69 294 LEU A N 1
ATOM 2422 C CA . LEU A 1 294 ? 13.903 3.845 -15.133 1.00 93.69 294 LEU A CA 1
ATOM 2423 C C . LEU A 1 294 ? 13.378 5.105 -14.432 1.00 93.69 294 LEU A C 1
ATOM 2425 O O . LEU A 1 294 ? 12.654 5.898 -15.031 1.00 93.69 294 LEU A O 1
ATOM 2429 N N . TYR A 1 295 ? 13.819 5.358 -13.198 1.00 93.25 295 TYR A N 1
ATOM 2430 C CA . TYR A 1 295 ? 13.464 6.578 -12.471 1.00 93.25 295 TYR A CA 1
ATOM 2431 C C . TYR A 1 295 ? 13.935 7.859 -13.172 1.00 93.25 295 TYR A C 1
ATOM 2433 O O . TYR A 1 295 ? 13.194 8.846 -13.243 1.00 93.25 295 TYR A O 1
ATOM 2441 N N . LYS A 1 296 ? 15.163 7.855 -13.709 1.00 93.38 296 LYS A N 1
ATOM 2442 C CA . LYS A 1 296 ? 15.706 8.983 -14.473 1.00 93.38 296 LYS A CA 1
ATOM 2443 C C . LYS A 1 296 ? 14.872 9.236 -15.731 1.00 93.38 296 LYS A C 1
ATOM 2445 O O . LYS A 1 296 ? 14.437 10.364 -15.933 1.00 93.38 296 LYS A O 1
ATOM 2450 N N . GLN A 1 297 ? 14.578 8.193 -16.507 1.00 92.94 297 GLN A N 1
ATOM 2451 C CA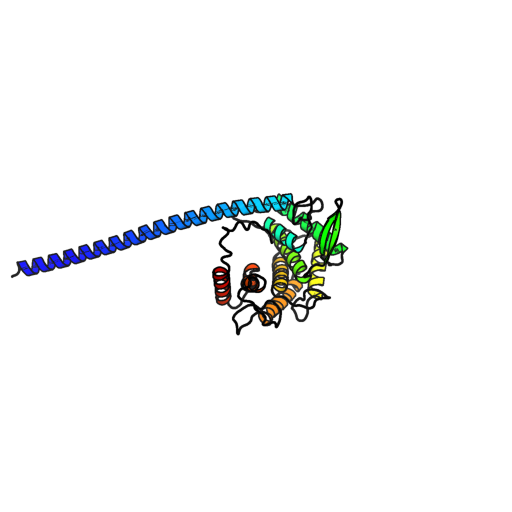 . GLN A 1 297 ? 13.750 8.285 -17.714 1.00 92.94 297 GLN A CA 1
ATOM 2452 C C . GLN A 1 297 ? 12.342 8.812 -17.409 1.00 92.94 297 GLN A C 1
ATOM 2454 O O . GLN A 1 297 ? 11.857 9.713 -18.094 1.00 92.94 297 GLN A O 1
ATOM 2459 N N . PHE A 1 298 ? 11.699 8.297 -16.357 1.00 93.12 298 PHE A N 1
ATOM 2460 C CA . PHE A 1 298 ? 10.389 8.768 -15.906 1.00 93.12 298 PHE A CA 1
ATOM 2461 C C . PHE A 1 298 ? 10.428 10.255 -15.520 1.00 93.12 298 PHE A C 1
ATOM 2463 O O . PHE A 1 298 ? 9.578 11.046 -15.933 1.00 93.12 298 PHE A O 1
ATOM 2470 N N . THR A 1 299 ? 11.453 10.662 -14.769 1.00 91.19 299 THR A N 1
ATOM 2471 C CA . THR A 1 299 ? 11.638 12.051 -14.326 1.00 91.19 299 THR A CA 1
ATOM 2472 C C . THR A 1 299 ? 11.893 13.003 -15.490 1.00 91.19 299 THR A C 1
ATOM 2474 O O . THR A 1 299 ? 11.275 14.066 -15.550 1.00 91.19 299 THR A O 1
ATOM 2477 N N . GLU A 1 300 ? 12.767 12.630 -16.424 1.00 91.56 300 GLU A N 1
ATOM 2478 C CA . GLU A 1 300 ? 13.063 13.419 -17.623 1.00 91.56 300 GLU A CA 1
ATOM 2479 C C . GLU A 1 300 ? 11.815 13.607 -18.488 1.00 91.56 300 GLU A C 1
ATOM 2481 O O . GLU A 1 300 ? 11.559 14.711 -18.969 1.00 91.56 300 GLU A O 1
ATOM 2486 N N . ARG A 1 301 ? 11.010 12.549 -18.633 1.00 90.25 301 ARG A N 1
ATOM 2487 C CA . ARG A 1 301 ? 9.808 12.559 -19.467 1.00 90.25 301 ARG A CA 1
ATOM 2488 C C . ARG A 1 301 ? 8.665 13.365 -18.865 1.00 90.25 301 ARG A C 1
ATOM 2490 O O . ARG A 1 301 ? 8.086 14.203 -19.549 1.00 90.25 301 ARG A O 1
ATOM 2497 N N . PHE A 1 302 ? 8.320 13.106 -17.608 1.00 89.19 302 PHE A N 1
ATOM 2498 C CA . PHE A 1 302 ? 7.087 13.635 -17.018 1.00 89.19 302 PHE A CA 1
ATOM 2499 C C . PHE A 1 302 ? 7.305 14.852 -16.126 1.00 89.19 302 PHE A C 1
ATOM 2501 O O . PHE A 1 302 ? 6.342 15.525 -15.766 1.00 89.19 302 PHE A O 1
ATOM 2508 N N . GLN A 1 303 ? 8.559 15.147 -15.766 1.00 85.56 303 GLN A N 1
ATOM 2509 C CA . GLN A 1 303 ? 8.927 16.264 -14.890 1.00 85.56 303 GLN A CA 1
ATOM 2510 C C . GLN A 1 303 ? 8.101 16.318 -13.593 1.00 85.56 303 GLN A C 1
ATOM 2512 O O . GLN A 1 303 ? 7.851 17.395 -13.052 1.00 85.56 303 GLN A O 1
ATOM 2517 N N . TRP A 1 304 ? 7.696 15.151 -13.081 1.00 77.62 304 TRP A N 1
ATOM 2518 C CA . TRP A 1 304 ? 6.763 15.002 -11.958 1.00 77.62 304 TRP A CA 1
ATOM 2519 C C . TRP A 1 304 ? 7.257 15.669 -10.661 1.00 77.62 304 TRP A C 1
ATOM 2521 O O . TRP A 1 304 ? 6.463 16.065 -9.818 1.00 77.62 304 TRP A O 1
ATOM 2531 N N . GLN A 1 305 ? 8.573 15.855 -10.527 1.00 72.25 305 GLN A N 1
ATOM 2532 C CA . GLN A 1 305 ? 9.213 16.496 -9.374 1.00 72.25 305 GLN A CA 1
ATOM 2533 C C . GLN A 1 305 ? 8.976 18.013 -9.297 1.00 72.25 305 GLN A C 1
ATOM 2535 O O . GLN A 1 305 ? 9.286 18.635 -8.275 1.00 72.25 305 GLN A O 1
ATOM 2540 N N . LYS A 1 306 ? 8.483 18.631 -10.379 1.00 69.62 306 LYS A N 1
ATOM 2541 C CA . LYS A 1 306 ? 8.170 20.061 -10.427 1.00 69.62 306 LYS A CA 1
ATOM 2542 C C . LYS A 1 306 ? 6.749 20.277 -9.907 1.00 69.62 306 LYS A C 1
ATOM 2544 O O . LYS A 1 306 ? 5.789 20.282 -10.672 1.00 69.62 306 LYS A O 1
ATOM 2549 N N . LEU A 1 307 ? 6.634 20.528 -8.604 1.00 55.19 307 LEU A N 1
ATOM 2550 C CA . LEU A 1 307 ? 5.372 20.828 -7.906 1.00 55.19 307 LEU A CA 1
ATOM 2551 C C . LEU A 1 307 ? 4.757 22.195 -8.287 1.00 55.19 307 LEU A C 1
ATOM 2553 O O . LEU A 1 307 ? 3.742 22.607 -7.740 1.00 55.19 307 LEU A O 1
ATOM 2557 N N . ASN A 1 308 ? 5.341 22.899 -9.260 1.00 54.22 308 ASN A N 1
ATOM 2558 C CA . ASN A 1 308 ? 4.938 24.242 -9.685 1.00 54.22 308 ASN A CA 1
ATOM 2559 C C . ASN A 1 308 ? 3.612 24.255 -10.465 1.00 54.22 308 ASN A C 1
ATOM 2561 O O . ASN A 1 308 ? 3.064 25.322 -10.736 1.00 54.22 308 ASN A O 1
ATOM 2565 N N . LYS A 1 309 ? 3.083 23.087 -10.849 1.00 44.25 309 LYS A N 1
ATOM 2566 C CA . LYS A 1 309 ? 1.726 22.989 -11.381 1.00 44.25 309 LYS A CA 1
ATOM 2567 C C . LYS A 1 309 ? 0.745 22.929 -10.211 1.00 44.25 309 LYS A C 1
ATOM 2569 O O . LYS A 1 309 ? 0.384 21.845 -9.766 1.00 44.25 309 LYS A O 1
ATOM 2574 N N . LYS A 1 310 ? 0.198 24.087 -9.821 1.00 42.12 310 LYS A N 1
ATOM 2575 C CA . LYS A 1 310 ? -1.231 24.125 -9.477 1.00 42.12 310 LYS A CA 1
ATOM 2576 C C . LYS A 1 310 ? -1.971 23.617 -10.717 1.00 42.12 310 LYS A C 1
ATOM 2578 O O . LYS A 1 310 ? -2.216 24.372 -11.654 1.00 42.12 310 LYS A O 1
ATOM 2583 N N . ARG A 1 311 ? -2.221 22.309 -10.801 1.00 42.78 311 ARG A N 1
ATOM 2584 C CA . ARG A 1 311 ? -3.193 21.789 -11.761 1.00 42.78 311 ARG A CA 1
ATOM 2585 C C . ARG A 1 311 ? -4.539 22.316 -11.274 1.00 42.78 311 ARG A C 1
ATOM 2587 O O . ARG A 1 311 ? -5.025 21.885 -10.239 1.00 42.78 311 ARG A O 1
ATOM 2594 N N . ASN A 1 312 ? -5.101 23.287 -11.993 1.00 39.09 312 ASN A N 1
ATOM 2595 C CA . ASN A 1 312 ? -6.431 23.857 -11.743 1.00 39.09 312 ASN A CA 1
ATOM 2596 C C . ASN A 1 312 ? -7.559 22.867 -12.110 1.00 39.09 312 ASN A C 1
ATOM 2598 O O . ASN A 1 312 ? -8.555 23.240 -12.717 1.00 39.09 312 ASN A O 1
ATOM 2602 N N . GLY A 1 313 ? -7.379 21.593 -11.785 1.00 33.72 313 GLY A N 1
ATOM 2603 C CA . GLY A 1 313 ? -8.284 20.505 -12.109 1.00 33.72 313 GLY A CA 1
ATOM 2604 C C . GLY A 1 313 ? -7.747 19.247 -11.451 1.00 33.72 313 GLY A C 1
ATOM 2605 O O . GLY A 1 313 ? -6.658 18.785 -11.801 1.00 33.72 313 GLY A O 1
ATOM 2606 N N . PHE A 1 314 ? -8.477 18.764 -10.450 1.00 29.48 314 PHE A N 1
ATOM 2607 C CA . PHE A 1 314 ? -8.326 17.405 -9.949 1.00 29.48 314 PHE A CA 1
ATOM 2608 C C . PHE A 1 314 ? -8.635 16.423 -11.091 1.00 29.48 314 PHE A C 1
ATOM 2610 O O . PHE A 1 314 ? -9.444 16.741 -11.967 1.00 29.48 314 PHE A O 1
ATOM 2617 N N . LEU A 1 315 ? -7.919 15.296 -11.100 1.00 32.19 315 LEU A N 1
ATOM 2618 C CA . LEU A 1 315 ? -8.223 14.136 -11.941 1.00 32.19 315 LEU A CA 1
ATOM 2619 C C . LEU A 1 315 ? -9.598 13.567 -11.590 1.00 32.19 315 LEU A C 1
ATOM 2621 O O . LEU A 1 315 ? -9.923 13.577 -10.380 1.00 32.19 315 LEU A O 1
#

pLDDT: mean 89.63, std 12.02, range [29.48, 98.81]

Mean predicted aligned error: 7.58 Å

Solvent-accessible surface area (backbone atoms only — not comparable to full-atom values): 17033 Å² total; per-residue (Å²): 117,69,66,62,56,52,52,52,52,52,50,52,53,53,49,52,52,51,51,51,51,48,52,53,47,53,51,49,51,50,51,52,51,51,50,53,52,52,54,51,51,51,52,52,52,52,52,51,49,55,49,51,52,51,49,51,54,51,52,41,50,52,54,61,72,15,46,48,96,72,22,45,44,32,76,63,43,78,88,66,21,40,32,42,61,54,61,34,30,53,52,42,44,53,37,67,48,62,48,101,89,45,67,64,48,74,66,41,53,51,49,41,51,34,26,49,53,39,50,36,49,49,33,59,78,47,75,58,57,64,45,29,28,34,60,52,98,92,38,77,39,86,70,46,71,50,92,35,49,38,30,39,47,8,36,48,36,27,37,50,11,50,49,23,53,76,63,70,54,60,84,69,58,67,68,57,54,50,33,54,50,44,45,53,52,51,49,53,73,33,40,55,100,41,40,49,20,31,38,96,90,41,76,55,37,42,46,66,36,43,46,33,31,40,37,6,35,49,33,38,49,70,20,64,55,78,86,40,62,66,44,49,53,53,32,52,41,29,54,54,38,50,56,67,52,23,52,36,79,91,76,73,43,56,34,54,39,62,88,45,82,81,76,50,88,84,36,62,71,66,52,39,47,49,48,40,44,49,64,77,59,64,52,90,60,92,54,64,68,58,53,52,50,40,44,50,54,46,41,72,73,65,46,71,88,60,75,83,63,79,64,94,61,84,130

Sequence (315 aa):
MHEHKHNQCKRKVKHRKNVMKLIIFCITVGISLMFIYYQNLRKEIDARQKWLETVLTGEKKWILENQGPEGEFYMNGSKAGDVNPYFACMAALGLLAETKNCPITETEKKAVGRYLDWHIGILLETDGKMGIYRKKSGKLIYKEKADSEDGYLGMYLFLMGKYLEKTESTDLPEYWKKGISLALKKIQSLMQDGITQVSEENTTVYLMDNLEVWKGLYELEHAGLKDVQAIREMRNKLQAQIEKLFWDDANQRWRIIENSNLYHQKEFYPDGVAQIYPLIYEFPVKEKKKQKILYKQFTERFQWQKLNKKRNGFL